Protein AF-A0A5D6Y5S7-F1 (afdb_monomer_lite)

Secondary structure (DSSP, 8-state):
------------EEEEEE-TTT--EEEEEEEEE---S---TT-TT-----EEEEEEEE---GGGGGHHHHHHHHS-S-PBPPTTT--S--TTS-S--BHHHHH---SSHHHHHHHHHHHHS----HHHHHHHHHHHHHHHH-HHHHHIIIIIIGGG---HHHHHHHHHTTSS--HHHHHHHHHIIIIIHHHHHHHHHT--STTHHHHIIIIIHHHHHHHHHHHHHHHHHHHHHHHHHHHHHHHHHHHHHHHHHHH-SSEEEE--TTTS-EEEES-HHHHHHHTTSTT-----

Foldseek 3Di:
DDDPDDVDPDDWDWDFDADPVPRDGFFTKTKDFDDQPDCDPPDPRHDPDGIDIDGDDGDPDPVCPPVVVVLLVPQDLFDWDDLVPPPDDPPDDDSTDGPLNVPQPALAPVSSVVVSSCSSPPDPDPVVVVLVVVVVVLCVVPVPLVCCCGVPQRNLQYNVVVLVVVVVVVPPDDPVSLVSVLCCLVPRLVVNLVSLCPDPDPCNVSSCVVPNVVSVVVSVVCVVVNVVVVVVVVVVVVVVVVVVVVVVVVLDVVLDDDWDWDQDPPPRTDIHDPDPVSVVVQVPDPPDDDDD

Radius of gyration: 34.03 Å; chains: 1; bounding box: 93×58×88 Å

Structure (mmCIF, N/CA/C/O backbone):
data_AF-A0A5D6Y5S7-F1
#
_entry.id   AF-A0A5D6Y5S7-F1
#
loop_
_atom_site.group_PDB
_atom_site.id
_atom_site.type_symbol
_atom_site.label_atom_id
_atom_site.label_alt_id
_atom_site.label_comp_id
_atom_site.label_asym_id
_atom_site.label_entity_id
_atom_site.label_seq_id
_atom_site.pdbx_PDB_ins_code
_atom_site.Cartn_x
_atom_site.Cartn_y
_atom_site.Cartn_z
_atom_site.occupancy
_atom_site.B_iso_or_equiv
_atom_site.auth_seq_id
_atom_site.auth_comp_id
_atom_site.auth_asym_id
_atom_site.auth_atom_id
_atom_site.pdbx_PDB_model_num
ATOM 1 N N . MET A 1 1 ? -43.887 39.934 45.713 1.00 34.62 1 MET A N 1
ATOM 2 C CA . MET A 1 1 ? -43.041 40.952 45.070 1.00 34.62 1 MET A CA 1
ATOM 3 C C . MET A 1 1 ? -42.541 40.339 43.790 1.00 34.62 1 MET A C 1
ATOM 5 O O . MET A 1 1 ? -41.922 39.287 43.821 1.00 34.62 1 MET A O 1
ATOM 9 N N . SER A 1 2 ? -43.033 40.919 42.708 1.00 37.03 2 SER A N 1
ATOM 10 C CA . SER A 1 2 ? -42.635 40.726 41.323 1.00 37.03 2 SER A CA 1
ATOM 11 C C . SER A 1 2 ? -41.134 40.918 41.148 1.00 37.03 2 SER A C 1
ATOM 13 O O . SER A 1 2 ? -40.640 41.933 41.618 1.00 37.03 2 SER A O 1
ATOM 15 N N . ASP A 1 3 ? -40.490 40.009 40.424 1.00 32.53 3 ASP A N 1
ATOM 16 C CA . ASP A 1 3 ? -39.315 40.309 39.601 1.00 32.53 3 ASP A CA 1
ATOM 17 C C . ASP A 1 3 ? -39.479 39.528 38.291 1.00 32.53 3 ASP A C 1
ATOM 19 O O . ASP A 1 3 ? -38.988 38.418 38.094 1.00 32.53 3 ASP A O 1
ATOM 23 N N . THR A 1 4 ? -40.325 40.085 37.429 1.00 44.00 4 THR A N 1
ATOM 24 C CA . THR A 1 4 ? -40.159 39.993 35.981 1.00 44.00 4 THR A CA 1
ATOM 25 C C . THR A 1 4 ? -39.066 40.981 35.608 1.00 44.00 4 THR A C 1
ATOM 27 O O . THR A 1 4 ? -39.318 42.173 35.707 1.00 44.00 4 THR A O 1
ATOM 30 N N . ASP A 1 5 ? -37.899 40.473 35.229 1.00 33.53 5 ASP A N 1
ATOM 31 C CA . ASP A 1 5 ? -36.833 41.121 34.452 1.00 33.53 5 ASP A CA 1
ATOM 32 C C . ASP A 1 5 ? -35.848 39.974 34.142 1.00 33.53 5 ASP A C 1
ATOM 34 O O . ASP A 1 5 ? -35.442 39.246 35.041 1.00 33.53 5 ASP A O 1
ATOM 38 N N . ASP A 1 6 ? -35.440 39.635 32.929 1.00 36.59 6 ASP A N 1
ATOM 39 C CA . ASP A 1 6 ? -35.515 40.303 31.642 1.00 36.59 6 ASP A CA 1
ATOM 40 C C . ASP A 1 6 ? -35.239 39.184 30.614 1.00 36.59 6 ASP A C 1
ATOM 42 O O . ASP A 1 6 ? -34.090 38.793 30.393 1.00 36.59 6 ASP A O 1
ATOM 46 N N . ASP A 1 7 ? -36.289 38.569 30.052 1.00 39.53 7 ASP A N 1
ATOM 47 C CA . ASP A 1 7 ? -36.165 37.642 28.913 1.00 39.53 7 ASP A CA 1
ATOM 48 C C . ASP A 1 7 ? -35.981 38.490 27.647 1.00 39.53 7 ASP A C 1
ATOM 50 O O . ASP A 1 7 ? -36.804 38.508 26.728 1.00 39.53 7 ASP A O 1
ATOM 54 N N . ALA A 1 8 ? -34.925 39.306 27.651 1.00 37.59 8 ALA A N 1
ATOM 55 C CA . ALA A 1 8 ? -34.510 40.042 26.479 1.00 37.59 8 ALA A CA 1
ATOM 56 C C . ALA A 1 8 ? -34.203 38.995 25.399 1.00 37.59 8 ALA A C 1
ATOM 58 O O . ALA A 1 8 ? -33.390 38.099 25.657 1.00 37.59 8 ALA A O 1
ATOM 59 N N . PRO A 1 9 ? -34.822 39.066 24.204 1.00 41.50 9 PRO A N 1
ATOM 60 C CA . PRO A 1 9 ? -34.568 38.103 23.144 1.00 41.50 9 PRO A CA 1
ATOM 61 C C . PRO A 1 9 ? -33.077 38.142 22.807 1.00 41.50 9 PRO A C 1
ATOM 63 O O . PRO A 1 9 ? -32.584 39.071 22.164 1.00 41.50 9 PRO A O 1
ATOM 66 N N . GLN A 1 10 ? -32.336 37.150 23.302 1.00 49.78 10 GLN A N 1
ATOM 67 C CA . GLN A 1 10 ? -30.916 37.025 23.019 1.00 49.78 10 GLN A CA 1
ATOM 68 C C . GLN A 1 10 ? -30.757 36.844 21.508 1.00 49.78 10 GLN A C 1
ATOM 70 O O . GLN A 1 10 ? -31.582 36.166 20.891 1.00 49.78 10 GLN A O 1
ATOM 75 N N . PRO A 1 11 ? -29.732 37.451 20.885 1.00 42.50 11 PRO A N 1
ATOM 76 C CA . PRO A 1 11 ? -29.622 37.492 19.435 1.00 42.50 11 PRO A CA 1
ATOM 77 C C . PRO A 1 11 ? -29.531 36.073 18.867 1.00 42.50 11 PRO A C 1
ATOM 79 O O . PRO A 1 11 ? -28.491 35.415 18.937 1.00 42.50 11 PRO A O 1
ATOM 82 N N . GLU A 1 12 ? -30.637 35.600 18.298 1.00 45.91 12 GLU A N 1
ATOM 83 C CA . GLU A 1 12 ? -30.679 34.369 17.528 1.00 45.91 12 GLU A CA 1
ATOM 84 C C . GLU A 1 12 ? -29.962 34.623 16.203 1.00 45.91 12 GLU A C 1
ATOM 86 O O . GLU A 1 12 ? -30.444 35.346 15.330 1.00 45.91 12 GLU A O 1
ATOM 91 N N . ILE A 1 13 ? -28.774 34.041 16.046 1.00 46.78 13 ILE A N 1
ATOM 92 C CA . ILE A 1 13 ? -28.051 34.120 14.779 1.00 46.78 13 ILE A CA 1
ATOM 93 C C . ILE A 1 13 ? -28.491 32.928 13.937 1.00 46.78 13 ILE A C 1
ATOM 95 O O . ILE A 1 13 ? -28.077 31.788 14.172 1.00 46.78 13 ILE A O 1
ATOM 99 N N . ALA A 1 14 ? -29.342 33.204 12.950 1.00 46.41 14 ALA A N 1
ATOM 100 C CA . ALA A 1 14 ? -29.670 32.248 11.906 1.00 46.41 14 ALA A CA 1
ATOM 101 C C . ALA A 1 14 ? -28.450 32.077 10.991 1.00 46.41 14 ALA A C 1
ATOM 103 O O . ALA A 1 14 ? -28.038 33.006 10.292 1.00 46.41 14 ALA A O 1
ATOM 104 N N . VAL A 1 15 ? -27.861 30.882 10.995 1.00 50.84 15 VAL A N 1
ATOM 105 C CA . VAL A 1 15 ? -26.757 30.541 10.096 1.00 50.84 15 VAL A CA 1
ATOM 106 C C . VAL A 1 15 ? -27.333 29.811 8.893 1.00 50.84 15 VAL A C 1
ATOM 108 O O . VAL A 1 15 ? -27.906 28.726 9.004 1.00 50.84 15 VAL A O 1
ATOM 111 N N . GLN A 1 16 ? -27.183 30.432 7.727 1.00 50.84 16 GLN A N 1
ATOM 112 C CA . GLN A 1 16 ? -27.633 29.878 6.460 1.00 50.84 16 GLN A CA 1
ATOM 113 C C . GLN A 1 16 ? -26.551 28.972 5.871 1.00 50.84 16 GLN A C 1
ATOM 115 O O . GLN A 1 16 ? -25.468 29.433 5.499 1.00 50.84 16 GLN A O 1
ATOM 120 N N . ILE A 1 17 ? -26.855 27.680 5.762 1.00 55.66 17 ILE A N 1
ATOM 121 C CA . ILE A 1 17 ? -25.905 26.686 5.262 1.00 55.66 17 ILE A CA 1
ATOM 122 C C . ILE A 1 17 ? -26.044 26.594 3.741 1.00 55.66 17 ILE A C 1
ATOM 124 O O . ILE A 1 17 ? -27.129 26.333 3.214 1.00 55.66 17 ILE A O 1
ATOM 128 N N . HIS A 1 18 ? -24.935 26.821 3.038 1.00 49.34 18 HIS A N 1
ATOM 129 C CA . HIS A 1 18 ? -24.862 26.762 1.581 1.00 49.34 18 HIS A CA 1
ATOM 130 C C . HIS A 1 18 ? -24.038 25.559 1.134 1.00 49.34 18 HIS A C 1
ATOM 132 O O . HIS A 1 18 ? -23.000 25.254 1.720 1.00 49.34 18 HIS A O 1
ATOM 138 N N . SER A 1 19 ? -24.463 24.917 0.047 1.00 52.06 19 SER A N 1
ATOM 139 C CA . SER A 1 19 ? -23.632 23.930 -0.644 1.00 52.06 19 SER A CA 1
ATOM 140 C C . SER A 1 19 ? -22.526 24.640 -1.425 1.00 52.06 19 SER A C 1
ATOM 142 O O . SER A 1 19 ? -22.808 25.491 -2.268 1.00 52.06 19 SER A O 1
ATOM 144 N N . THR A 1 20 ? -21.266 24.263 -1.203 1.00 43.66 20 THR A N 1
ATOM 145 C CA . THR A 1 20 ? -20.108 24.846 -1.907 1.00 43.66 20 THR A CA 1
ATOM 146 C C . THR A 1 20 ? -20.091 24.536 -3.404 1.00 43.66 20 THR A C 1
ATOM 148 O O . THR A 1 20 ? -19.459 25.263 -4.163 1.00 43.66 20 THR A O 1
ATOM 151 N N . LYS A 1 21 ? -20.804 23.491 -3.852 1.00 49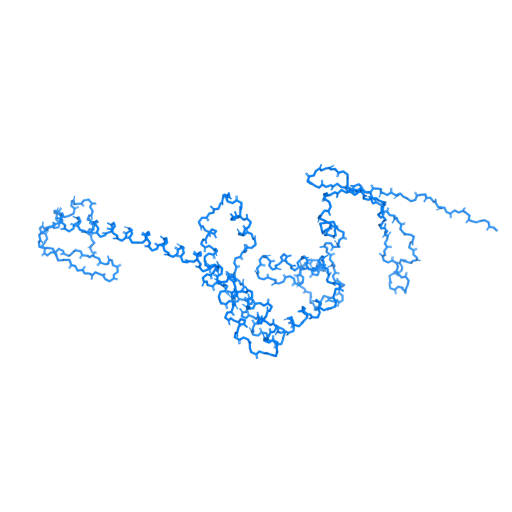.19 21 LYS A N 1
ATOM 152 C CA . LYS A 1 21 ? -20.886 23.116 -5.273 1.00 49.19 21 LYS A CA 1
ATOM 153 C C . LYS A 1 21 ? -21.973 23.860 -6.050 1.00 49.19 21 LYS A C 1
ATOM 155 O O . LYS A 1 21 ? -21.838 23.992 -7.259 1.00 49.19 21 LYS A O 1
ATOM 160 N N . GLN A 1 22 ? -23.046 24.310 -5.393 1.00 51.75 22 GLN A N 1
ATOM 161 C CA . GLN A 1 22 ? -24.201 24.902 -6.087 1.00 51.75 22 GLN A CA 1
ATOM 162 C C . GLN A 1 22 ? -24.675 26.253 -5.529 1.00 51.75 22 GLN A C 1
ATOM 164 O O . GLN A 1 22 ? -25.610 26.821 -6.082 1.00 51.75 22 GLN A O 1
ATOM 169 N N . LEU A 1 23 ? -24.090 26.770 -4.438 1.00 51.38 23 LEU A N 1
ATOM 170 C CA . LEU A 1 23 ? -24.527 27.996 -3.740 1.00 51.38 23 LEU A CA 1
ATOM 171 C C . LEU A 1 23 ? -26.020 28.010 -3.335 1.00 51.38 23 LEU A C 1
ATOM 173 O O . LEU A 1 23 ? -26.543 29.037 -2.908 1.00 51.38 23 LEU A O 1
ATOM 177 N N . LYS A 1 24 ? -26.719 26.872 -3.419 1.00 48.59 24 LYS A N 1
ATOM 178 C CA . LYS A 1 24 ? -28.114 26.726 -2.996 1.00 48.59 24 LYS A CA 1
ATOM 179 C C . LYS A 1 24 ? -28.208 26.618 -1.472 1.00 48.59 24 LYS A C 1
ATOM 181 O O . LYS A 1 24 ? -27.325 26.046 -0.827 1.00 48.59 24 LYS A O 1
ATOM 186 N N . ARG A 1 25 ? -29.290 27.172 -0.914 1.00 50.03 25 ARG A N 1
ATOM 187 C CA . ARG A 1 25 ? -29.685 27.056 0.501 1.00 50.03 25 ARG A CA 1
ATOM 188 C C . ARG A 1 25 ? -30.000 25.593 0.827 1.00 50.03 25 ARG A C 1
ATOM 190 O O . ARG A 1 25 ? -30.878 25.027 0.188 1.00 50.03 25 ARG A O 1
ATOM 197 N N . VAL A 1 26 ? -29.311 25.004 1.807 1.00 51.94 26 VAL A N 1
ATOM 198 C CA . VAL A 1 26 ? -29.471 23.578 2.177 1.00 51.94 26 VAL A CA 1
ATOM 199 C C . VAL A 1 26 ? -30.190 23.398 3.521 1.00 51.94 26 VAL A C 1
ATOM 201 O O . VAL A 1 26 ? -30.843 22.383 3.739 1.00 51.94 26 VAL A O 1
ATOM 204 N N . GLY A 1 27 ? -30.142 24.394 4.407 1.00 57.62 27 GLY A N 1
ATOM 205 C CA . GLY A 1 27 ? -30.877 24.366 5.671 1.00 57.62 27 GLY A CA 1
ATOM 206 C C . GLY A 1 27 ? -30.643 25.606 6.529 1.00 57.62 27 GLY A C 1
ATOM 207 O O . GLY A 1 27 ? -29.809 26.460 6.198 1.00 57.62 27 GLY A O 1
ATOM 208 N N . VAL A 1 28 ? -31.389 25.695 7.631 1.00 52.16 28 VAL A N 1
ATOM 209 C CA . VAL A 1 28 ? -31.288 26.776 8.625 1.00 52.16 28 VAL A CA 1
ATOM 210 C C . VAL A 1 28 ? -30.986 26.172 9.995 1.00 52.16 28 VAL A C 1
ATOM 212 O O . VAL A 1 28 ? -31.732 25.324 10.489 1.00 52.16 28 VAL A O 1
ATOM 215 N N . ALA A 1 29 ? -29.890 26.624 10.604 1.00 57.59 29 ALA A N 1
ATOM 216 C CA . ALA A 1 29 ? -29.541 26.315 11.985 1.00 57.59 29 ALA A CA 1
ATOM 217 C C . ALA A 1 29 ? -29.587 27.598 12.816 1.00 57.59 29 ALA A C 1
ATOM 219 O O . ALA A 1 29 ? -29.143 28.655 12.357 1.00 57.59 29 ALA A O 1
ATOM 220 N N . VAL A 1 30 ? -30.102 27.502 14.038 1.00 54.84 30 VAL A N 1
ATOM 221 C CA . VAL A 1 30 ? -30.113 28.621 14.982 1.00 54.84 30 VAL A CA 1
ATOM 222 C C . VAL A 1 30 ? -29.118 28.311 16.085 1.00 54.84 30 VAL A C 1
ATOM 224 O O . VAL A 1 30 ? -29.203 27.275 16.750 1.00 54.84 30 VAL A O 1
ATOM 227 N N . ARG A 1 31 ? -28.150 29.209 16.266 1.00 60.00 31 ARG A N 1
ATOM 228 C CA . ARG A 1 31 ? -27.261 29.180 17.425 1.00 60.00 31 ARG A CA 1
ATOM 229 C C . ARG A 1 31 ? -27.926 29.973 18.541 1.00 60.00 31 ARG A C 1
ATOM 231 O O . ARG A 1 31 ? -28.088 31.185 18.412 1.00 60.00 31 ARG A O 1
ATOM 238 N N . ARG A 1 32 ? -28.290 29.289 19.622 1.00 61.88 32 ARG A N 1
ATOM 239 C CA . ARG A 1 32 ? -28.908 29.898 20.803 1.00 61.88 32 ARG A CA 1
ATOM 240 C C . ARG A 1 32 ? -27.884 30.001 21.922 1.00 61.88 32 ARG A C 1
ATOM 242 O O . ARG A 1 32 ? -27.140 29.051 22.188 1.00 61.88 32 ARG A O 1
ATOM 249 N N . ALA A 1 33 ? -27.803 31.174 22.542 1.00 55.97 33 ALA A N 1
ATOM 250 C CA . ALA A 1 33 ? -27.071 31.324 23.790 1.00 55.97 33 ALA A CA 1
ATOM 251 C C . ALA A 1 33 ? -27.814 30.530 24.866 1.00 55.97 33 ALA A C 1
ATOM 253 O O . ALA A 1 33 ? -29.033 30.612 24.993 1.00 55.97 33 ALA A O 1
ATOM 254 N N . ARG A 1 34 ? -27.073 29.698 25.597 1.00 65.56 34 ARG A N 1
ATOM 255 C CA . ARG A 1 34 ? -27.631 28.908 26.693 1.00 65.56 34 ARG A CA 1
ATOM 256 C C . ARG A 1 34 ? -27.351 29.640 27.996 1.00 65.56 34 ARG A C 1
ATOM 258 O O . ARG A 1 34 ? -26.216 30.059 28.232 1.00 65.56 34 ARG A O 1
ATOM 265 N N . LEU A 1 35 ? -28.363 29.770 28.851 1.00 57.69 35 LEU A N 1
ATOM 266 C CA . LEU A 1 35 ? -28.175 30.308 30.196 1.00 57.69 35 LEU A CA 1
ATOM 267 C C . LEU A 1 35 ? -27.259 29.362 30.983 1.00 57.69 35 LEU A C 1
ATOM 269 O O . LEU A 1 35 ? -27.608 28.206 31.234 1.00 57.69 35 LEU A O 1
ATOM 273 N N . ARG A 1 36 ? -26.060 29.844 31.327 1.00 63.34 36 ARG A N 1
ATOM 274 C CA . ARG A 1 36 ? -25.101 29.079 32.130 1.00 63.34 36 ARG A CA 1
ATOM 275 C C . ARG A 1 36 ? -25.634 28.928 33.547 1.00 63.34 36 ARG A C 1
ATOM 277 O O . ARG A 1 36 ? -26.048 29.914 34.149 1.00 63.34 36 ARG A O 1
ATOM 284 N N . ARG A 1 37 ? -25.555 27.714 34.094 1.00 61.56 37 ARG A N 1
ATOM 285 C CA . ARG A 1 37 ? -25.867 27.468 35.511 1.00 61.56 37 ARG A CA 1
ATOM 286 C C . ARG A 1 37 ? -24.740 27.922 36.442 1.00 61.56 37 ARG A C 1
ATOM 288 O O . ARG A 1 37 ? -25.023 28.538 37.459 1.00 61.56 37 ARG A O 1
ATOM 295 N N . SER A 1 38 ? -23.482 27.686 36.062 1.00 60.75 38 SER A N 1
ATOM 296 C CA . SER A 1 38 ? -22.296 28.115 36.814 1.00 60.75 38 SER A CA 1
ATOM 297 C C . SER A 1 38 ? -21.096 28.268 35.877 1.00 60.75 38 SER A C 1
ATOM 299 O O . SER A 1 38 ? -20.927 27.497 34.933 1.00 60.75 38 SER A O 1
ATOM 301 N N . CYS A 1 39 ? -20.277 29.296 36.101 1.00 57.72 39 CYS A N 1
ATOM 302 C CA . CYS A 1 39 ? -19.032 29.566 35.370 1.00 57.72 39 CYS A CA 1
ATOM 303 C C . CYS A 1 39 ? -17.790 29.445 36.268 1.00 57.72 39 CYS A C 1
ATOM 305 O O . CYS A 1 39 ? -16.704 29.897 35.897 1.00 57.72 39 CYS A O 1
ATOM 307 N N . VAL A 1 40 ? -17.957 28.862 37.459 1.00 63.66 40 VAL A N 1
ATOM 308 C CA . VAL A 1 40 ? -16.876 28.683 38.423 1.00 63.66 40 VAL A CA 1
ATOM 309 C C . VAL A 1 40 ? -16.048 27.474 38.012 1.00 63.66 40 VAL A C 1
ATOM 311 O O . VAL A 1 40 ? -16.510 26.336 38.061 1.00 63.66 40 VAL A O 1
ATOM 314 N N . ARG A 1 41 ? -14.808 27.743 37.609 1.00 50.91 41 ARG A N 1
ATOM 315 C CA . ARG A 1 41 ? -13.859 26.726 37.160 1.00 50.91 41 ARG A CA 1
ATOM 316 C C . ARG A 1 41 ? -13.573 25.720 38.281 1.00 50.91 41 ARG A C 1
ATOM 318 O O . ARG A 1 41 ? -13.064 26.113 39.328 1.00 50.91 41 ARG A O 1
ATOM 325 N N . GLY A 1 42 ? -13.884 24.444 38.059 1.00 60.78 42 GLY A N 1
ATOM 326 C CA . GLY A 1 42 ? -13.701 23.346 39.014 1.00 60.78 42 GLY A CA 1
ATOM 327 C C . GLY A 1 42 ? -14.890 23.061 39.942 1.00 60.78 42 GLY A C 1
ATOM 328 O O . GLY A 1 42 ? -14.768 22.203 40.815 1.00 60.78 42 GLY A O 1
ATOM 329 N N . ALA A 1 43 ? -16.028 23.747 39.787 1.00 73.38 43 ALA A N 1
ATOM 330 C CA . ALA A 1 43 ? -17.247 23.441 40.538 1.00 73.38 43 ALA A CA 1
ATOM 331 C C . ALA A 1 43 ? -17.992 22.225 39.951 1.00 73.38 43 ALA A C 1
ATOM 333 O O . ALA A 1 43 ? -17.915 21.949 38.755 1.00 73.38 43 ALA A O 1
ATOM 334 N N . ALA A 1 44 ? -18.755 21.508 40.785 1.00 65.38 44 ALA A N 1
ATOM 335 C CA . ALA A 1 44 ? -19.505 20.315 40.368 1.00 65.38 44 ALA A CA 1
ATOM 336 C C . ALA A 1 44 ? -20.584 20.600 39.300 1.00 65.38 44 ALA A C 1
ATOM 338 O O . ALA A 1 44 ? -21.051 19.680 38.631 1.00 65.38 44 ALA A O 1
ATOM 339 N N . ASP A 1 45 ? -20.975 21.863 39.138 1.00 64.50 45 ASP A N 1
ATOM 340 C CA . ASP A 1 45 ? -21.981 22.348 38.197 1.00 64.50 45 ASP A CA 1
ATOM 341 C C . ASP A 1 45 ? -21.401 23.255 37.093 1.00 64.50 45 ASP A C 1
ATOM 343 O O . ASP A 1 45 ? -22.163 23.958 36.424 1.00 64.50 45 ASP A O 1
ATOM 347 N N . GLU A 1 46 ? -20.076 23.239 36.881 1.00 66.25 46 GLU A N 1
ATOM 348 C CA . GLU A 1 46 ? -19.409 24.060 35.865 1.00 66.25 46 GLU A CA 1
ATOM 349 C C . GLU A 1 46 ? -19.982 23.794 34.462 1.00 66.25 46 GLU A C 1
ATOM 351 O O . GLU A 1 46 ? -19.768 22.744 33.846 1.00 66.25 46 GLU A O 1
ATOM 356 N N . ASP A 1 47 ? -20.694 24.786 33.920 1.00 64.88 47 ASP A N 1
ATOM 357 C CA . ASP A 1 47 ? -21.273 24.714 32.586 1.00 64.88 47 ASP A CA 1
ATOM 358 C C . ASP A 1 47 ? -20.302 25.292 31.553 1.00 64.88 47 ASP A C 1
ATOM 360 O O . ASP A 1 47 ? -20.307 26.480 31.200 1.00 64.88 47 ASP A O 1
ATOM 364 N N . THR A 1 48 ? -19.449 24.409 31.041 1.00 63.53 48 THR A N 1
ATOM 365 C CA . THR A 1 48 ? -18.467 24.734 29.999 1.00 63.53 48 THR A CA 1
ATOM 366 C C . THR A 1 48 ? -19.113 25.004 28.634 1.00 63.53 48 THR A C 1
ATOM 368 O O . THR A 1 48 ? -18.469 25.569 27.743 1.00 63.53 48 THR A O 1
ATOM 371 N N . LYS A 1 49 ? -20.398 24.665 28.447 1.00 61.41 49 LYS A N 1
ATOM 372 C CA . LYS A 1 49 ? -21.102 24.793 27.166 1.00 61.41 49 LYS A CA 1
ATOM 373 C C . LYS A 1 49 ? -21.857 26.113 27.102 1.00 61.41 49 LYS A C 1
ATOM 375 O O . LYS A 1 49 ? -22.856 26.330 27.774 1.00 61.41 49 LYS A O 1
ATOM 380 N N . HIS A 1 50 ? -21.376 27.010 26.248 1.00 55.81 50 HIS A N 1
ATOM 381 C CA . HIS A 1 50 ? -21.903 28.373 26.160 1.00 55.81 50 HIS A CA 1
ATOM 382 C C . HIS A 1 50 ? -23.028 28.543 25.124 1.00 55.81 50 HIS A C 1
ATOM 384 O O . HIS A 1 50 ? -23.744 29.541 25.138 1.00 55.81 50 HIS A O 1
ATOM 390 N N . TRP A 1 51 ? -23.176 27.573 24.220 1.00 59.97 51 TRP A N 1
ATOM 391 C CA . TRP A 1 51 ? -24.063 27.660 23.063 1.00 59.97 51 TRP A CA 1
ATOM 392 C C . TRP A 1 51 ? -24.718 26.313 22.787 1.00 59.97 51 TRP A C 1
ATOM 394 O O . TRP A 1 51 ? -24.087 25.268 22.954 1.00 59.97 51 TRP A O 1
ATOM 404 N N . GLU A 1 52 ? -25.955 26.360 22.311 1.00 61.41 52 GLU A N 1
ATOM 405 C CA . GLU A 1 52 ? -26.698 25.213 21.801 1.00 61.41 52 GLU A CA 1
ATOM 406 C C . GLU A 1 52 ? -27.019 25.443 20.319 1.00 61.41 52 GLU A C 1
ATOM 408 O O . GLU A 1 52 ? -27.325 26.564 19.901 1.00 61.41 52 GLU A O 1
ATOM 413 N N . LEU A 1 53 ? -26.891 24.392 19.506 1.00 58.12 53 LEU A N 1
ATOM 414 C CA . LEU A 1 53 ? -27.219 24.434 18.084 1.00 58.12 53 LEU A CA 1
ATOM 415 C C . LEU A 1 53 ? -28.519 23.664 17.859 1.00 58.12 53 LEU A C 1
ATOM 417 O O . LEU A 1 53 ? -28.555 22.449 18.042 1.00 58.12 53 LEU A O 1
ATOM 421 N N . SER A 1 54 ? -29.567 24.365 17.434 1.00 57.75 54 SER A N 1
ATOM 422 C CA . SER A 1 54 ? -30.856 23.761 17.094 1.00 57.75 54 SER A CA 1
ATOM 423 C C . SER A 1 54 ? -31.034 23.745 15.573 1.00 57.75 54 SER A C 1
ATOM 425 O O . SER A 1 54 ? -30.926 24.779 14.908 1.00 57.75 54 SER A O 1
ATOM 427 N N . LEU A 1 55 ? -31.281 22.560 15.012 1.00 57.09 55 LEU A N 1
ATOM 428 C CA . LEU A 1 55 ? -31.509 22.347 13.579 1.00 57.09 55 LEU A CA 1
ATOM 429 C C . LEU A 1 55 ? -33.016 22.405 13.299 1.00 57.09 55 LEU A C 1
ATOM 431 O O . LEU A 1 55 ? -33.764 21.633 13.892 1.00 57.09 55 LEU A O 1
ATOM 435 N N . PHE A 1 56 ? -33.462 23.317 12.427 1.00 50.25 56 PHE A N 1
ATOM 436 C CA . PHE A 1 56 ? -34.897 23.583 12.232 1.00 50.25 56 PHE A CA 1
ATOM 437 C C . PHE A 1 56 ? -35.486 22.988 10.952 1.00 50.25 56 PHE A C 1
ATOM 439 O O . PHE A 1 56 ? -36.627 22.538 10.974 1.00 50.25 56 PHE A O 1
ATOM 446 N N . ALA A 1 57 ? -34.750 22.980 9.839 1.00 50.88 57 ALA A N 1
ATOM 447 C CA . ALA A 1 57 ? -35.248 22.397 8.595 1.00 50.88 57 ALA A CA 1
ATOM 448 C C . ALA A 1 57 ? -34.115 22.070 7.617 1.00 50.88 57 ALA A C 1
ATOM 450 O O . ALA A 1 57 ? -33.263 22.919 7.334 1.00 50.88 57 ALA A O 1
ATOM 451 N N . PHE A 1 58 ? -34.172 20.864 7.055 1.00 53.59 58 PHE A N 1
ATOM 452 C CA . PHE A 1 58 ? -33.521 20.501 5.801 1.00 53.59 58 PHE A CA 1
ATOM 453 C C . PHE A 1 58 ? -34.625 20.324 4.761 1.00 53.59 58 PHE A C 1
ATOM 455 O O . PHE A 1 58 ? -35.646 19.703 5.050 1.00 53.59 58 PHE A O 1
ATOM 462 N N . ALA A 1 59 ? -34.458 20.893 3.570 1.00 51.34 59 ALA A N 1
ATOM 463 C CA . ALA A 1 59 ? -35.313 20.506 2.457 1.00 51.34 59 ALA A CA 1
ATOM 464 C C . ALA A 1 59 ? -34.850 19.120 1.993 1.00 51.34 59 ALA A C 1
ATOM 466 O O . ALA A 1 59 ? -33.664 18.962 1.693 1.00 51.34 59 ALA A O 1
ATOM 467 N N . ASP A 1 60 ? -35.756 18.140 1.949 1.00 44.91 60 ASP A N 1
ATOM 468 C CA . ASP A 1 60 ? -35.479 16.814 1.392 1.00 44.91 60 ASP A CA 1
ATOM 469 C C . ASP A 1 60 ? -35.055 16.969 -0.071 1.00 44.91 60 ASP A C 1
ATOM 471 O O . ASP A 1 60 ? -35.863 17.127 -0.986 1.00 44.91 60 ASP A O 1
ATOM 475 N N . SER A 1 61 ? -33.744 16.989 -0.281 1.00 49.19 61 SER A N 1
ATOM 476 C CA . SER A 1 61 ? -33.121 17.080 -1.588 1.00 49.19 61 SER A CA 1
ATOM 477 C C . SER A 1 61 ? -32.296 15.825 -1.800 1.00 49.19 61 SER A C 1
ATOM 479 O O . SER A 1 61 ? -31.438 15.482 -0.987 1.00 49.19 61 SER A O 1
ATOM 481 N N . SER A 1 62 ? -32.515 15.172 -2.939 1.00 51.97 62 SER A N 1
ATOM 482 C CA . SER A 1 62 ? -31.708 14.046 -3.436 1.00 51.97 62 SER A CA 1
ATOM 483 C C . SER A 1 62 ? -30.199 14.350 -3.543 1.00 51.97 62 SER A C 1
ATOM 485 O O . SER A 1 62 ? -29.391 13.437 -3.687 1.00 51.97 62 SER A O 1
ATOM 487 N N . GLU A 1 63 ? -29.788 15.616 -3.396 1.00 48.16 63 GLU A N 1
ATOM 488 C CA . GLU A 1 63 ? -28.387 16.045 -3.294 1.00 48.16 63 GLU A CA 1
ATOM 489 C C . GLU A 1 63 ? -27.720 15.676 -1.944 1.00 48.16 63 GLU A C 1
ATOM 491 O O . GLU A 1 63 ? -26.495 15.759 -1.821 1.00 48.16 63 GLU A O 1
ATOM 496 N N . LEU A 1 64 ? -28.491 15.236 -0.937 1.00 47.25 64 LEU A N 1
ATOM 497 C CA . LEU A 1 64 ? -28.018 14.848 0.404 1.00 47.25 64 LEU A CA 1
ATOM 498 C C . LEU A 1 64 ? -27.602 13.371 0.537 1.00 47.25 64 LEU A C 1
ATOM 500 O O . LEU A 1 64 ? -27.377 12.899 1.651 1.00 47.25 64 LEU A O 1
ATOM 504 N N . ALA A 1 65 ? -27.368 12.661 -0.573 1.00 47.66 65 ALA A N 1
ATOM 505 C CA . ALA A 1 65 ? -26.667 11.367 -0.549 1.00 47.66 65 ALA A CA 1
ATOM 506 C C . ALA A 1 65 ? -25.274 11.449 0.131 1.00 47.66 65 ALA A C 1
ATOM 508 O O . ALA A 1 65 ? -24.715 10.437 0.535 1.00 47.66 65 ALA A O 1
ATOM 509 N N . ASN A 1 66 ? -24.747 12.667 0.321 1.00 48.31 66 ASN A N 1
ATOM 510 C CA . ASN A 1 66 ? -23.499 12.974 1.021 1.00 48.31 66 ASN A CA 1
ATOM 511 C C . ASN A 1 66 ? -23.709 13.538 2.442 1.00 48.31 66 ASN A C 1
ATOM 513 O O . ASN A 1 66 ? -22.984 14.445 2.862 1.00 48.31 66 ASN A O 1
ATOM 517 N N . LEU A 1 67 ? -24.673 13.015 3.203 1.00 43.19 67 LEU A N 1
ATOM 518 C CA . LEU A 1 67 ? -24.861 13.320 4.634 1.00 43.19 67 LEU A CA 1
ATOM 519 C C . LEU A 1 67 ? -23.558 13.162 5.458 1.00 43.19 67 LEU A C 1
ATOM 521 O O . LEU A 1 67 ? -23.334 13.898 6.421 1.00 43.19 67 LEU A O 1
ATOM 525 N N . GLU A 1 68 ? -22.635 12.300 5.011 1.00 44.97 68 GLU A N 1
ATOM 526 C CA . GLU A 1 68 ? -21.266 12.169 5.537 1.00 44.97 68 GLU A CA 1
ATOM 527 C C . GLU A 1 68 ? -20.461 13.478 5.511 1.00 44.97 68 GLU A C 1
ATOM 529 O O . GLU A 1 68 ? -19.682 13.744 6.425 1.00 44.97 68 GLU A O 1
ATOM 534 N N . THR A 1 69 ? -20.653 14.329 4.498 1.00 42.00 69 THR A N 1
ATOM 535 C CA . THR A 1 69 ? -19.903 15.593 4.365 1.00 42.00 69 THR A CA 1
ATOM 536 C C . THR A 1 69 ? -20.377 16.633 5.383 1.00 42.00 69 THR A C 1
ATOM 538 O O . THR A 1 69 ? -19.593 17.462 5.840 1.00 42.00 69 THR A O 1
ATOM 541 N N . LEU A 1 70 ? -21.651 16.568 5.778 1.00 39.75 70 LEU A N 1
ATOM 542 C CA . LEU A 1 70 ? -22.256 17.490 6.740 1.00 39.75 70 LEU A CA 1
ATOM 543 C C . LEU A 1 70 ? -21.864 17.120 8.183 1.00 39.75 70 LEU A C 1
ATOM 545 O O . LEU A 1 70 ? -21.520 17.999 8.972 1.00 39.75 70 LEU A O 1
ATOM 549 N N . LEU A 1 71 ? -21.777 15.819 8.495 1.00 41.56 71 LEU A N 1
ATOM 550 C CA . LEU A 1 71 ? -21.178 15.318 9.743 1.00 41.56 71 LEU A CA 1
ATOM 551 C C . LEU A 1 71 ? -19.696 15.719 9.882 1.00 41.56 71 LEU A C 1
ATOM 553 O O . LEU A 1 71 ? -19.266 16.119 10.962 1.00 41.56 71 LEU A O 1
ATOM 557 N N . VAL A 1 72 ? -18.929 15.707 8.783 1.00 40.38 72 VAL A N 1
ATOM 558 C CA . VAL A 1 72 ? -17.517 16.147 8.750 1.00 40.38 72 VAL A CA 1
ATOM 559 C C . VAL A 1 72 ? -17.341 17.636 9.087 1.00 40.38 72 VAL A C 1
ATOM 561 O O . VAL A 1 72 ? -16.290 18.012 9.613 1.00 40.38 72 VAL A O 1
ATOM 564 N N . GLN A 1 73 ? -18.345 18.478 8.816 1.00 42.34 73 GLN A N 1
ATOM 565 C CA . GLN A 1 73 ? -18.312 19.916 9.121 1.00 42.34 73 GLN A CA 1
ATOM 566 C C . GLN A 1 73 ? -18.779 20.259 10.543 1.00 42.34 73 GLN A C 1
ATOM 568 O O . GLN A 1 73 ? -18.404 21.309 11.061 1.00 42.34 73 GLN A O 1
ATOM 573 N N . LEU A 1 74 ? -19.572 19.387 11.176 1.00 38.28 74 LEU A N 1
ATOM 574 C CA . LEU A 1 74 ? -20.086 19.580 12.537 1.00 38.28 74 LEU A CA 1
ATOM 575 C C . LEU A 1 74 ? -19.228 18.897 13.613 1.00 38.28 74 LEU A C 1
ATOM 577 O O . LEU A 1 74 ? -19.288 19.287 14.779 1.00 38.28 74 LEU A O 1
ATOM 581 N N . ALA A 1 75 ? -18.407 17.911 13.243 1.00 39.47 75 ALA A N 1
ATOM 582 C CA . ALA A 1 75 ? -17.419 17.335 14.146 1.00 39.47 75 ALA A CA 1
ATOM 583 C C . ALA A 1 75 ? -16.324 18.375 14.477 1.00 39.47 75 ALA A C 1
ATOM 585 O O . ALA A 1 75 ? -15.825 19.052 13.567 1.00 39.47 75 ALA A O 1
ATOM 586 N N . PRO A 1 76 ? -15.911 18.520 15.753 1.00 43.91 76 PRO A N 1
ATOM 587 C CA . PRO A 1 76 ? -14.833 19.429 16.118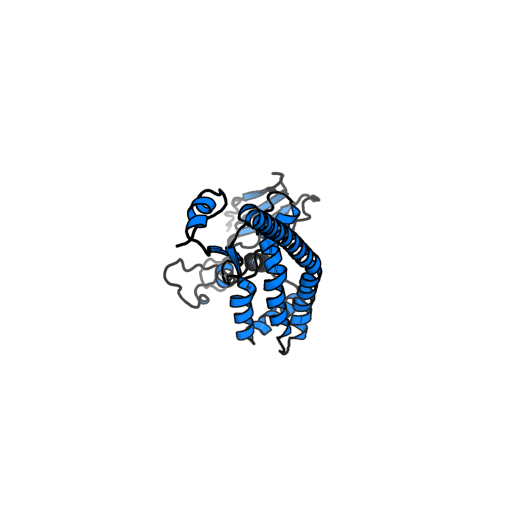 1.00 43.91 76 PRO A CA 1
ATOM 588 C C . PRO A 1 76 ? -13.578 19.072 15.317 1.00 43.91 76 PRO A C 1
ATOM 590 O O . PRO A 1 76 ? -13.007 17.995 15.455 1.00 43.91 76 PRO A O 1
ATOM 593 N N . SER A 1 77 ? -13.149 19.991 14.449 1.00 41.41 77 SER A N 1
ATOM 594 C CA . SER A 1 77 ? -12.016 19.760 13.541 1.00 41.41 77 SER A CA 1
ATOM 595 C C . SER A 1 77 ? -10.672 19.668 14.276 1.00 41.41 77 SER A C 1
ATOM 597 O O . SER A 1 77 ? -9.681 19.239 13.692 1.00 41.41 77 SER A O 1
ATOM 599 N N . ARG A 1 78 ? -10.630 20.081 15.551 1.00 44.56 78 ARG A N 1
ATOM 600 C CA . ARG A 1 78 ? -9.479 19.984 16.453 1.00 44.56 78 ARG A CA 1
ATOM 601 C C . ARG A 1 78 ? -9.975 19.713 17.872 1.00 44.56 78 ARG A C 1
ATOM 603 O O . ARG A 1 78 ? -10.640 20.560 18.460 1.00 44.56 78 ARG A O 1
ATOM 610 N N . CYS A 1 79 ? -9.633 18.548 18.415 1.00 51.34 79 CYS A N 1
ATOM 611 C CA . CYS A 1 79 ? -9.781 18.249 19.838 1.00 51.34 79 CYS A CA 1
ATOM 612 C C . CYS A 1 79 ? -8.432 18.501 20.505 1.00 51.34 79 CYS A C 1
ATOM 614 O O . CYS A 1 79 ? -7.445 17.885 20.107 1.00 51.34 79 CYS A O 1
ATOM 616 N N . PHE A 1 80 ? -8.374 19.412 21.469 1.00 53.44 80 PHE A N 1
ATOM 617 C CA . PHE A 1 80 ? -7.162 19.672 22.244 1.00 53.44 80 PHE A CA 1
ATOM 618 C C . PHE A 1 80 ? -7.132 18.763 23.468 1.00 53.44 80 PHE A C 1
ATOM 620 O O . PHE A 1 80 ? -8.175 18.527 24.081 1.00 53.44 80 PHE A O 1
ATOM 627 N N . LEU A 1 81 ? -5.951 18.249 23.812 1.00 48.47 81 LEU A N 1
ATOM 628 C CA . LEU A 1 81 ? -5.792 17.528 25.069 1.00 48.47 81 LEU A CA 1
ATOM 629 C C . LEU A 1 81 ? -5.729 18.509 26.248 1.00 48.47 81 LEU A C 1
ATOM 631 O O . LEU A 1 81 ? -5.138 19.586 26.116 1.00 48.47 81 LEU A O 1
ATOM 635 N N . PRO A 1 82 ? -6.296 18.136 27.407 1.00 49.78 82 PRO A N 1
ATOM 636 C CA . PRO A 1 82 ? -6.008 18.804 28.665 1.00 49.78 82 PRO A CA 1
ATOM 637 C C . PRO A 1 82 ? -4.494 18.805 28.935 1.00 49.78 82 PRO A C 1
ATOM 639 O O . PRO A 1 82 ? -3.829 17.798 28.662 1.00 49.78 82 PRO A O 1
ATOM 642 N N . PRO A 1 83 ? -3.938 19.898 29.483 1.00 52.06 83 PRO A N 1
ATOM 643 C CA . PRO A 1 83 ? -2.508 20.010 29.755 1.00 52.06 83 PRO A CA 1
ATOM 644 C C . PRO A 1 83 ? -1.990 18.935 30.723 1.00 52.06 83 PRO A C 1
ATOM 646 O O . PRO A 1 83 ? -0.804 18.630 30.680 1.00 52.06 83 PRO A O 1
ATOM 649 N N . GLU A 1 84 ? -2.847 18.306 31.539 1.00 53.56 84 GLU A N 1
ATOM 650 C CA . GLU A 1 84 ? -2.437 17.220 32.441 1.00 53.56 84 GLU A CA 1
ATOM 651 C C . GLU A 1 84 ? -2.117 15.893 31.721 1.00 53.56 84 GLU A C 1
ATOM 653 O O . GLU A 1 84 ? -1.407 15.054 32.270 1.00 53.56 84 GLU A O 1
ATOM 658 N N . LEU A 1 85 ? -2.624 15.687 30.497 1.00 52.28 85 LEU A N 1
ATOM 659 C CA . LEU A 1 85 ? -2.406 14.465 29.703 1.00 52.28 85 LEU A CA 1
ATOM 660 C C . LEU A 1 85 ? -1.269 14.602 28.675 1.00 52.28 85 LEU A C 1
ATOM 662 O O . LEU A 1 85 ? -0.865 13.607 28.070 1.00 52.28 85 LEU A O 1
ATOM 666 N N . ALA A 1 86 ? -0.746 15.812 28.456 1.00 54.22 86 ALA A N 1
ATOM 667 C CA . ALA A 1 86 ? 0.398 16.054 27.582 1.00 54.22 86 ALA A CA 1
ATOM 668 C C . ALA A 1 86 ? 1.691 15.646 28.310 1.00 54.22 86 ALA A C 1
ATOM 670 O O . ALA A 1 86 ? 2.328 16.458 28.972 1.00 54.22 86 ALA A O 1
ATOM 671 N N . GLN A 1 87 ? 2.050 14.363 28.235 1.00 49.41 87 GLN A N 1
ATOM 672 C CA . GLN A 1 87 ? 3.083 13.775 29.095 1.00 49.41 87 GLN A CA 1
ATOM 673 C C . GLN A 1 87 ? 4.532 14.231 28.854 1.00 49.41 87 GLN A C 1
ATOM 675 O O . GLN A 1 87 ? 5.377 13.842 29.645 1.00 49.41 87 GLN A O 1
ATOM 680 N N . GLU A 1 88 ? 4.849 15.103 27.889 1.00 48.38 88 GLU A N 1
ATOM 681 C CA . GLU A 1 88 ? 6.160 15.774 27.845 1.00 48.38 88 GLU A CA 1
ATOM 682 C C . GLU A 1 88 ? 6.072 17.178 27.218 1.00 48.38 88 GLU A C 1
ATOM 684 O O . GLU A 1 88 ? 5.402 17.356 26.193 1.00 48.38 88 GLU A O 1
ATOM 689 N N . PRO A 1 89 ? 6.764 18.192 27.776 1.00 43.44 89 PRO A N 1
ATOM 690 C CA . PRO A 1 89 ? 6.875 19.494 27.142 1.00 43.44 89 PRO A CA 1
ATOM 691 C C . PRO A 1 89 ? 7.832 19.395 25.948 1.00 43.44 89 PRO A C 1
ATOM 693 O O . PRO A 1 89 ? 9.053 19.441 26.094 1.00 43.44 89 PRO A O 1
ATOM 696 N N . LEU A 1 90 ? 7.277 19.299 24.740 1.00 47.72 90 LEU A N 1
ATOM 697 C CA . LEU A 1 90 ? 8.027 19.586 23.519 1.00 47.72 90 LEU A CA 1
ATOM 698 C C . LEU A 1 90 ? 8.415 21.071 23.544 1.00 47.72 90 LEU A C 1
ATOM 700 O O . LEU A 1 90 ? 7.565 21.961 23.516 1.00 47.72 90 LEU A O 1
ATOM 704 N N . VAL A 1 91 ? 9.716 21.327 23.662 1.00 42.12 91 VAL A N 1
ATOM 705 C CA . VAL A 1 91 ? 10.298 22.665 23.789 1.00 42.12 91 VAL A CA 1
ATOM 706 C C . VAL A 1 91 ? 9.886 23.546 22.599 1.00 42.12 91 VAL A C 1
ATOM 708 O O . VAL A 1 91 ? 10.223 23.249 21.457 1.00 42.12 91 VAL A O 1
ATOM 711 N N . GLY A 1 92 ? 9.210 24.667 22.878 1.00 41.75 92 GLY A N 1
ATOM 712 C CA . GLY A 1 92 ? 9.194 25.834 21.983 1.00 41.75 92 GLY A CA 1
ATOM 713 C C . GLY A 1 92 ? 7.965 26.077 21.097 1.00 41.75 92 GLY A C 1
ATOM 714 O O . GLY A 1 92 ? 8.047 26.935 20.223 1.00 41.75 92 GLY A O 1
ATOM 715 N N . ALA A 1 93 ? 6.824 25.417 21.306 1.00 40.19 93 ALA A N 1
ATOM 716 C CA . ALA A 1 93 ? 5.577 25.776 20.620 1.00 40.19 93 ALA A CA 1
ATOM 717 C C . ALA A 1 93 ? 4.376 25.670 21.568 1.00 40.19 93 ALA A C 1
ATOM 719 O O . ALA A 1 93 ? 4.386 24.881 22.507 1.00 40.19 93 ALA A O 1
ATOM 720 N N . SER A 1 94 ? 3.361 26.507 21.342 1.00 42.44 94 SER A N 1
ATOM 721 C CA . SER A 1 94 ? 2.108 26.582 22.106 1.00 42.44 94 SER A CA 1
ATOM 722 C C . SER A 1 94 ? 1.615 25.212 22.598 1.00 42.44 94 SER A C 1
ATOM 724 O O . SER A 1 94 ? 1.432 24.309 21.787 1.00 42.44 94 SER A O 1
ATOM 726 N N . LEU A 1 95 ? 1.333 25.099 23.903 1.00 50.38 95 LEU A N 1
ATOM 727 C CA . LEU A 1 95 ? 0.886 23.905 24.657 1.00 50.38 95 LEU A CA 1
ATOM 728 C C . LEU A 1 95 ? -0.426 23.235 24.176 1.00 50.38 95 LEU A C 1
ATOM 730 O O . LEU A 1 95 ? -0.992 22.400 24.874 1.00 50.38 95 LEU A O 1
ATOM 734 N N . GLN A 1 96 ? -0.944 23.599 23.007 1.00 52.44 96 GLN A N 1
ATOM 735 C CA . GLN A 1 96 ? -2.200 23.103 22.459 1.00 52.44 96 GLN A CA 1
ATOM 736 C C . GLN A 1 96 ? -1.924 22.217 21.244 1.00 52.44 96 GLN A C 1
ATOM 738 O O . GLN A 1 96 ? -2.128 22.629 20.104 1.00 52.44 96 GLN A O 1
ATOM 743 N N . LEU A 1 97 ? -1.465 20.990 21.494 1.00 58.12 97 LEU A N 1
ATOM 744 C CA . LEU A 1 97 ? -1.435 19.949 20.469 1.00 58.12 97 LEU A CA 1
ATOM 745 C C . LEU A 1 97 ? -2.831 19.340 20.327 1.00 58.12 97 LEU A C 1
ATOM 747 O O . LEU A 1 97 ? -3.506 19.012 21.307 1.00 58.12 97 LEU A O 1
ATOM 751 N N . SER A 1 98 ? -3.274 19.196 19.087 1.00 71.25 98 SER A N 1
ATOM 752 C CA . SER A 1 98 ? -4.496 18.474 18.765 1.00 71.25 98 SER A CA 1
ATOM 753 C C . SER A 1 98 ? -4.284 16.961 18.888 1.00 71.25 98 SER A C 1
ATOM 755 O O . SER A 1 98 ? -3.197 16.442 18.639 1.00 71.25 98 SER A O 1
ATOM 757 N N . VAL A 1 99 ? -5.351 16.221 19.201 1.00 74.56 99 VAL A N 1
ATOM 758 C CA . VAL A 1 99 ? -5.357 14.744 19.198 1.00 74.56 99 VAL A CA 1
ATOM 759 C C . VAL A 1 99 ? -4.839 14.192 17.866 1.00 74.56 99 VAL A C 1
ATOM 761 O O . VAL A 1 99 ? -4.117 13.197 17.840 1.00 74.56 99 VAL A O 1
ATOM 764 N N . LEU A 1 100 ? -5.149 14.872 16.757 1.00 79.38 100 LEU A N 1
ATOM 765 C CA . LEU A 1 100 ? -4.638 14.513 15.440 1.00 79.38 100 LEU A CA 1
ATOM 766 C C . LEU A 1 100 ? -3.111 14.643 15.366 1.00 79.38 100 LEU A C 1
ATOM 768 O O . LEU A 1 100 ? -2.462 13.717 14.901 1.00 79.38 100 LEU A O 1
ATOM 772 N N . GLU A 1 101 ? -2.520 15.742 15.836 1.00 80.38 101 GLU A N 1
ATOM 773 C CA . GLU A 1 101 ? -1.057 15.935 15.819 1.00 80.38 101 GLU A CA 1
ATOM 774 C C . GLU A 1 101 ? -0.317 14.902 16.677 1.00 80.38 101 GLU A C 1
ATOM 776 O O . GLU A 1 101 ? 0.809 14.513 16.362 1.00 80.38 101 GLU A O 1
ATOM 781 N N . ILE A 1 102 ? -0.960 14.416 17.737 1.00 82.62 102 ILE A N 1
ATOM 782 C CA . ILE A 1 102 ? -0.376 13.418 18.632 1.00 82.62 102 ILE A CA 1
ATOM 783 C C . ILE A 1 102 ? -0.422 12.029 17.992 1.00 82.62 102 ILE A C 1
ATOM 785 O O . ILE A 1 102 ? 0.615 11.367 17.887 1.00 82.62 102 ILE A O 1
ATOM 789 N N . LEU A 1 103 ? -1.605 11.609 17.531 1.00 86.12 103 LEU A N 1
ATOM 790 C CA . LEU A 1 103 ? -1.844 10.253 17.033 1.00 86.12 103 LEU A CA 1
ATOM 791 C C . LEU A 1 103 ? -1.390 10.045 15.584 1.00 86.12 103 LEU A C 1
ATOM 793 O O . LEU A 1 103 ? -1.071 8.920 15.197 1.00 86.12 103 LEU A O 1
ATOM 797 N N . ASN A 1 104 ? -1.355 11.096 14.759 1.00 87.31 104 ASN A N 1
ATOM 798 C CA . ASN A 1 104 ? -1.095 10.967 13.327 1.00 87.31 104 ASN A CA 1
ATOM 799 C C . ASN A 1 104 ? 0.389 10.804 12.999 1.00 87.31 104 ASN A C 1
ATOM 801 O O . ASN A 1 104 ? 1.052 11.696 12.472 1.00 87.31 104 ASN A O 1
ATOM 805 N N . ARG A 1 105 ? 0.900 9.606 13.284 1.00 89.25 105 ARG A N 1
ATOM 806 C CA . ARG A 1 105 ? 2.266 9.163 12.970 1.00 89.25 105 ARG A CA 1
ATOM 807 C C . ARG A 1 105 ? 2.327 8.264 11.728 1.00 89.25 105 ARG A C 1
ATOM 809 O O . ARG A 1 105 ? 3.316 7.566 11.510 1.00 89.25 105 ARG A O 1
ATOM 816 N N . GLY A 1 106 ? 1.274 8.281 10.905 1.00 88.44 106 GLY A N 1
ATOM 817 C CA . GLY A 1 106 ? 1.173 7.474 9.691 1.00 88.44 106 GLY A CA 1
ATOM 818 C C . GLY A 1 106 ? 2.268 7.805 8.671 1.00 88.44 106 GLY A C 1
ATOM 819 O O . GLY A 1 106 ? 2.554 8.974 8.392 1.00 88.44 106 GLY A O 1
ATOM 820 N N . LYS A 1 107 ? 2.874 6.766 8.088 1.00 91.88 107 LYS A N 1
ATOM 821 C CA . LYS A 1 107 ? 4.001 6.899 7.149 1.00 91.88 107 LYS A CA 1
ATOM 822 C C . LYS A 1 107 ? 3.550 7.271 5.736 1.00 91.88 107 LYS A C 1
ATOM 824 O O . LYS A 1 107 ? 4.198 8.089 5.087 1.00 91.88 107 LYS A O 1
ATOM 829 N N . THR A 1 108 ? 2.388 6.779 5.308 1.00 91.56 108 THR A N 1
ATOM 830 C CA . THR A 1 108 ? 1.791 7.087 4.001 1.00 91.56 108 THR A CA 1
ATOM 831 C C . THR A 1 108 ? 0.787 8.235 4.100 1.00 91.56 108 THR A C 1
ATOM 833 O O . THR A 1 108 ? 0.091 8.390 5.105 1.00 91.56 108 THR A O 1
ATOM 836 N N . ALA A 1 109 ? 0.673 9.045 3.044 1.00 90.38 109 ALA A N 1
ATOM 837 C CA . ALA A 1 109 ? -0.287 10.150 3.004 1.00 90.38 109 ALA A CA 1
ATOM 838 C C . ALA A 1 109 ? -1.746 9.659 3.088 1.00 90.38 109 ALA A C 1
ATOM 840 O O . ALA A 1 109 ? -2.537 10.232 3.836 1.00 90.38 109 ALA A O 1
ATOM 841 N N . MET A 1 110 ? -2.071 8.548 2.416 1.00 89.88 110 MET A N 1
ATOM 842 C CA . MET A 1 110 ? -3.379 7.891 2.520 1.00 89.88 110 MET A CA 1
ATOM 843 C C . MET A 1 110 ? -3.696 7.422 3.950 1.00 89.88 110 MET A C 1
ATOM 845 O O . MET A 1 110 ? -4.797 7.660 4.440 1.00 89.88 110 MET A O 1
ATOM 849 N N . GLY A 1 111 ? -2.723 6.859 4.678 1.00 91.06 111 GLY A N 1
ATOM 850 C CA . GLY A 1 111 ? -2.914 6.460 6.076 1.00 91.06 111 GLY A CA 1
ATOM 851 C C . GLY A 1 111 ? -3.158 7.655 7.002 1.00 91.06 111 GLY A C 1
ATOM 852 O O . GLY A 1 111 ? -4.029 7.602 7.869 1.00 91.06 111 GLY A O 1
ATOM 853 N N . ARG A 1 112 ? -2.450 8.771 6.773 1.00 90.12 112 ARG A N 1
ATOM 854 C CA . ARG A 1 112 ? -2.665 10.016 7.530 1.00 90.12 112 ARG A CA 1
ATOM 855 C C . ARG A 1 112 ? -4.065 10.592 7.316 1.00 90.12 112 ARG A C 1
ATOM 857 O O . ARG A 1 112 ? -4.687 11.026 8.285 1.00 90.12 112 ARG A O 1
ATOM 864 N N . ARG A 1 113 ? -4.567 10.568 6.074 1.00 89.19 113 ARG A N 1
ATOM 865 C CA . ARG A 1 113 ? -5.941 10.989 5.739 1.00 89.19 113 ARG A CA 1
ATOM 866 C C . ARG A 1 113 ? -6.989 10.058 6.348 1.00 89.19 113 ARG A C 1
ATOM 868 O O . ARG A 1 113 ? -8.024 10.525 6.819 1.00 89.19 113 ARG A O 1
ATOM 875 N N . LEU A 1 114 ? -6.718 8.752 6.372 1.00 89.19 114 LEU A N 1
ATOM 876 C CA . LEU A 1 114 ? -7.617 7.766 6.969 1.00 89.19 114 LEU A CA 1
ATOM 877 C C . LEU A 1 114 ? -7.793 7.994 8.476 1.00 89.19 114 LEU A C 1
ATOM 879 O O . LEU A 1 114 ? -8.923 7.988 8.958 1.00 89.19 114 LEU A O 1
ATOM 883 N N . LEU A 1 115 ? -6.705 8.247 9.210 1.00 89.44 115 LEU A N 1
ATOM 884 C CA . LEU A 1 115 ? -6.791 8.519 10.647 1.00 89.44 115 LEU A CA 1
ATOM 885 C C . LEU A 1 115 ? -7.551 9.816 10.940 1.00 89.44 115 LEU A C 1
ATOM 887 O O . LEU A 1 115 ? -8.372 9.849 11.855 1.00 89.44 115 LEU A O 1
ATOM 891 N N . GLU A 1 116 ? -7.320 10.868 10.151 1.00 84.94 116 GLU A N 1
ATOM 892 C CA . GLU A 1 116 ? -8.094 12.105 10.279 1.00 84.94 116 GLU A CA 1
ATOM 893 C C . GLU A 1 116 ? -9.597 11.836 10.114 1.00 84.94 116 GLU A C 1
ATOM 895 O O . GLU A 1 116 ? -10.406 12.321 10.908 1.00 84.94 116 GLU A O 1
ATOM 900 N N . ARG A 1 117 ? -9.973 11.002 9.135 1.00 82.62 117 ARG A N 1
ATOM 901 C CA . ARG A 1 117 ? -11.363 10.576 8.940 1.00 82.62 117 ARG A CA 1
ATOM 902 C C . ARG A 1 117 ? -11.894 9.805 10.148 1.00 82.62 117 ARG A C 1
ATOM 904 O O . ARG A 1 117 ? -12.989 10.108 10.604 1.00 82.62 117 ARG A O 1
ATOM 911 N N . TRP A 1 118 ? -11.128 8.861 10.696 1.00 83.50 118 TRP A N 1
ATOM 912 C CA . TRP A 1 118 ? -11.541 8.074 11.867 1.00 83.50 118 TRP A CA 1
ATOM 913 C C . TRP A 1 118 ? -11.754 8.922 13.121 1.00 83.50 118 TRP A C 1
ATOM 915 O O . TRP A 1 118 ? -12.676 8.646 13.880 1.00 83.50 118 TRP A O 1
ATOM 925 N N . ILE A 1 119 ? -10.947 9.965 13.331 1.00 80.12 119 ILE A N 1
ATOM 926 C CA . ILE A 1 119 ? -11.134 10.892 14.457 1.00 80.12 119 ILE A CA 1
ATOM 927 C C . ILE A 1 119 ? -12.428 11.700 14.287 1.00 80.12 119 ILE A C 1
ATOM 929 O O . ILE A 1 119 ? -13.151 11.919 15.256 1.00 80.12 119 ILE A O 1
ATOM 933 N N . ARG A 1 120 ? -12.747 12.121 13.055 1.00 76.31 120 ARG A N 1
ATOM 934 C CA . ARG A 1 120 ? -13.991 12.849 12.743 1.00 76.31 120 ARG A CA 1
ATOM 935 C C . ARG A 1 120 ? -15.231 11.951 12.734 1.00 76.31 120 ARG A C 1
ATOM 937 O O . ARG A 1 120 ? -16.337 12.458 12.891 1.00 76.31 120 ARG A O 1
ATOM 944 N N . GLN A 1 121 ? -15.053 10.647 12.531 1.00 75.50 121 GLN A N 1
ATOM 945 C CA . GLN A 1 121 ? -16.122 9.653 12.419 1.00 75.50 121 GLN A CA 1
ATOM 946 C C . GLN A 1 121 ? -15.856 8.472 13.367 1.00 75.50 121 GLN A C 1
ATOM 948 O O . GLN A 1 121 ? -15.411 7.404 12.923 1.00 75.50 121 GLN A O 1
ATOM 953 N N . PRO A 1 122 ? -16.102 8.650 14.679 1.00 81.94 122 PRO A N 1
ATOM 954 C CA . PRO A 1 122 ? -15.962 7.573 15.647 1.00 81.94 122 PRO A CA 1
ATOM 955 C C . PRO A 1 122 ? -16.880 6.398 15.309 1.00 81.94 122 PRO A C 1
ATOM 957 O O . PRO A 1 122 ? -18.013 6.577 14.860 1.00 81.94 122 PRO A O 1
ATOM 960 N N . LEU A 1 123 ? -16.391 5.185 15.559 1.00 80.25 123 LEU A N 1
ATOM 961 C CA . LEU A 1 123 ? -17.231 3.997 15.485 1.00 80.25 123 LEU A CA 1
ATOM 962 C C . LEU A 1 123 ? -18.223 3.981 16.648 1.00 80.25 123 LEU A C 1
ATOM 964 O O . LEU A 1 123 ? -17.877 4.346 17.769 1.00 80.25 123 LEU A O 1
ATOM 968 N N . VAL A 1 124 ? -19.432 3.503 16.368 1.00 87.94 124 VAL A N 1
ATOM 969 C CA . VAL A 1 124 ? -20.491 3.286 17.368 1.00 87.94 124 VAL A CA 1
ATOM 970 C C . VAL A 1 124 ? -20.810 1.805 17.575 1.00 87.94 124 VAL A C 1
ATOM 972 O O . VAL A 1 124 ? -21.420 1.439 18.573 1.00 87.94 124 VAL A O 1
ATOM 975 N N . ASP A 1 125 ? -20.391 0.951 16.640 1.00 86.12 125 ASP A N 1
ATOM 976 C CA . ASP A 1 125 ? -20.573 -0.494 16.721 1.00 86.12 125 ASP A CA 1
ATOM 977 C C . ASP A 1 125 ? -19.468 -1.136 17.566 1.00 86.12 125 ASP A C 1
ATOM 979 O O . ASP A 1 125 ? -18.281 -0.999 17.259 1.00 86.12 125 ASP A O 1
ATOM 983 N N . LEU A 1 126 ? -19.872 -1.868 18.606 1.00 92.31 126 LEU A N 1
ATOM 984 C CA . LEU A 1 126 ? -18.962 -2.501 19.559 1.00 92.31 126 LEU A CA 1
ATOM 985 C C . LEU A 1 126 ? -18.019 -3.496 18.872 1.00 92.31 126 LEU A C 1
ATOM 987 O O . LEU A 1 126 ? -16.810 -3.426 19.074 1.00 92.31 126 LEU A O 1
ATOM 991 N N . LYS A 1 127 ? -18.546 -4.355 17.992 1.00 92.50 127 LYS A N 1
ATOM 992 C CA . LYS A 1 127 ? -17.743 -5.381 17.306 1.00 92.50 127 LYS A CA 1
ATOM 993 C C . LYS A 1 127 ? -16.666 -4.757 16.424 1.00 92.50 127 LYS A C 1
ATOM 995 O O . LYS A 1 127 ? -15.536 -5.233 16.370 1.00 92.50 127 LYS A O 1
ATOM 1000 N N . SER A 1 128 ? -17.001 -3.666 15.739 1.00 88.31 128 SER A N 1
ATOM 1001 C CA . SER A 1 128 ? -16.053 -2.913 14.917 1.00 88.31 128 SER A CA 1
ATOM 1002 C C . SER A 1 128 ? -14.962 -2.235 15.751 1.00 88.31 128 SER A C 1
ATOM 1004 O O . SER A 1 128 ? -13.831 -2.104 15.277 1.00 88.31 128 SER A O 1
ATOM 1006 N N . ILE A 1 129 ? -15.286 -1.792 16.972 1.00 91.62 129 ILE A N 1
ATOM 1007 C CA . ILE A 1 129 ? -14.316 -1.221 17.915 1.00 91.62 129 ILE A CA 1
ATOM 1008 C C . ILE A 1 129 ? -13.358 -2.311 18.403 1.00 91.62 129 ILE A C 1
ATOM 1010 O O . ILE A 1 129 ? -12.147 -2.140 18.259 1.00 91.62 129 ILE A O 1
ATOM 1014 N N . GLU A 1 130 ? -13.887 -3.434 18.891 1.00 94.31 130 GLU A N 1
ATOM 1015 C CA . GLU A 1 130 ? -13.104 -4.590 19.354 1.00 94.31 130 GLU A CA 1
ATOM 1016 C C . GLU A 1 130 ? -12.175 -5.092 18.241 1.00 94.31 130 GLU A C 1
ATOM 1018 O O . GLU A 1 130 ? -10.959 -5.119 18.406 1.00 94.31 130 GLU A O 1
ATOM 1023 N N . ALA A 1 131 ? -12.698 -5.292 17.027 1.00 91.75 131 ALA A N 1
ATOM 1024 C CA . ALA A 1 131 ? -11.897 -5.731 15.885 1.00 91.75 131 ALA A CA 1
ATOM 1025 C C . ALA A 1 131 ? -10.811 -4.726 15.446 1.00 91.75 131 ALA A C 1
ATOM 1027 O O . ALA A 1 131 ? -9.896 -5.091 14.698 1.00 91.75 131 ALA A O 1
ATOM 1028 N N . ARG A 1 132 ? -10.910 -3.435 15.805 1.00 94.00 132 ARG A N 1
ATOM 1029 C CA . ARG A 1 132 ? -9.806 -2.471 15.627 1.00 94.00 132 ARG A CA 1
ATOM 1030 C C . ARG A 1 132 ? -8.801 -2.573 16.770 1.00 94.00 132 ARG A C 1
ATOM 1032 O O . ARG A 1 132 ? -7.606 -2.500 16.496 1.00 94.00 132 ARG A O 1
ATOM 1039 N N . GLN A 1 133 ? -9.265 -2.739 18.004 1.00 95.25 133 GLN A N 1
ATOM 1040 C CA . GLN A 1 133 ? -8.406 -2.906 19.176 1.00 95.25 133 GLN A CA 1
ATOM 1041 C C . GLN A 1 133 ? -7.567 -4.182 19.074 1.00 95.25 133 GLN A C 1
ATOM 1043 O O . GLN A 1 133 ? -6.363 -4.102 19.282 1.00 95.25 133 GLN A O 1
ATOM 1048 N N . ASP A 1 134 ? -8.144 -5.293 18.614 1.00 94.69 134 ASP A N 1
ATOM 1049 C CA . ASP A 1 134 ? -7.425 -6.553 18.390 1.00 94.69 134 ASP A CA 1
ATOM 1050 C C . ASP A 1 134 ? -6.262 -6.384 17.403 1.00 94.69 134 ASP A C 1
ATOM 1052 O O . ASP A 1 134 ? -5.157 -6.872 17.632 1.00 94.69 134 ASP A O 1
ATOM 1056 N N . VAL A 1 135 ? -6.479 -5.636 16.312 1.00 94.94 135 VAL A N 1
ATOM 1057 C CA . VAL A 1 135 ? -5.413 -5.310 15.348 1.00 94.94 135 VAL A CA 1
ATOM 1058 C C . VAL A 1 135 ? -4.325 -4.471 16.004 1.00 94.94 135 VAL A C 1
ATOM 1060 O O . VAL A 1 135 ? -3.144 -4.716 15.781 1.00 94.94 135 VAL A O 1
ATOM 1063 N N . VAL A 1 136 ? -4.705 -3.447 16.771 1.00 95.06 136 VAL A N 1
ATOM 1064 C CA . VAL A 1 136 ? -3.733 -2.582 17.448 1.00 95.06 136 VAL A CA 1
ATOM 1065 C C . VAL A 1 136 ? -2.912 -3.395 18.442 1.00 95.06 136 VAL A C 1
ATOM 1067 O O . VAL A 1 136 ? -1.693 -3.242 18.466 1.00 95.06 136 VAL A O 1
ATOM 1070 N N . GLN A 1 137 ? -3.556 -4.290 19.192 1.00 95.06 137 GLN A N 1
ATOM 1071 C CA . GLN A 1 137 ? -2.910 -5.134 20.188 1.00 95.06 137 GLN A CA 1
ATOM 1072 C C . GLN A 1 137 ? -1.798 -5.988 19.570 1.00 95.06 137 GLN A C 1
ATOM 1074 O O . GLN A 1 137 ? -0.706 -6.029 20.124 1.00 95.06 137 GLN A O 1
ATOM 1079 N N . VAL A 1 138 ? -1.998 -6.535 18.363 1.00 94.12 138 VAL A N 1
ATOM 1080 C CA . VAL A 1 138 ? -0.944 -7.262 17.624 1.00 94.12 138 VAL A CA 1
ATOM 1081 C C . VAL A 1 138 ? 0.339 -6.442 17.480 1.00 94.12 138 VAL A C 1
ATOM 1083 O O . VAL A 1 138 ? 1.428 -6.933 17.759 1.00 94.12 138 VAL A O 1
ATOM 1086 N N . PHE A 1 139 ? 0.222 -5.179 17.067 1.00 93.69 139 PHE A N 1
ATOM 1087 C CA . PHE A 1 139 ? 1.379 -4.300 16.866 1.00 93.69 139 PHE A CA 1
ATOM 1088 C C . PHE A 1 139 ? 1.896 -3.668 18.164 1.00 93.69 139 PHE A C 1
ATOM 1090 O O . PHE A 1 139 ? 2.959 -3.042 18.162 1.00 93.69 139 PHE A O 1
ATOM 1097 N N . VAL A 1 140 ? 1.139 -3.755 19.258 1.00 94.38 140 VAL A N 1
ATOM 1098 C CA . VAL A 1 140 ? 1.604 -3.393 20.603 1.00 94.38 140 VAL A CA 1
ATOM 1099 C C . VAL A 1 140 ? 2.449 -4.525 21.178 1.00 94.38 140 VAL A C 1
ATOM 1101 O O . VAL A 1 140 ? 3.543 -4.248 21.669 1.00 94.38 140 VAL A O 1
ATOM 1104 N N . ASP A 1 141 ? 1.976 -5.763 21.045 1.00 94.06 141 ASP A N 1
ATOM 1105 C CA . ASP A 1 141 ? 2.626 -6.975 21.549 1.00 94.06 141 ASP A CA 1
ATOM 1106 C C . ASP A 1 141 ? 3.886 -7.343 20.758 1.00 94.06 141 ASP A C 1
ATOM 1108 O O . ASP A 1 141 ? 4.820 -7.910 21.323 1.00 94.06 141 ASP A O 1
ATOM 1112 N N . ASP A 1 142 ? 3.946 -6.975 19.474 1.00 93.94 142 ASP A N 1
ATOM 1113 C CA . ASP A 1 142 ? 5.121 -7.157 18.620 1.00 93.94 142 ASP A CA 1
ATOM 1114 C C . ASP A 1 142 ? 5.672 -5.809 18.098 1.00 93.94 142 ASP A C 1
ATOM 1116 O O . ASP A 1 142 ? 5.360 -5.363 16.983 1.00 93.94 142 ASP A O 1
ATOM 1120 N N . PRO A 1 143 ? 6.509 -5.116 18.899 1.00 92.56 143 PRO A N 1
ATOM 1121 C CA . PRO A 1 143 ? 7.151 -3.873 18.483 1.00 92.56 143 PRO A CA 1
ATOM 1122 C C . PRO A 1 143 ? 8.076 -4.038 17.274 1.00 92.56 143 PRO A C 1
ATOM 1124 O O . PRO A 1 143 ? 8.211 -3.092 16.497 1.00 92.56 143 PRO A O 1
ATOM 1127 N N . SER A 1 144 ? 8.700 -5.208 17.107 1.00 93.06 144 SER A N 1
ATOM 1128 C CA . SER A 1 144 ? 9.619 -5.494 16.003 1.00 93.06 144 SER A CA 1
ATOM 1129 C C . SER A 1 144 ? 8.872 -5.535 14.674 1.00 93.06 144 SER A C 1
ATOM 1131 O O . SER A 1 144 ? 9.247 -4.809 13.751 1.00 93.06 144 SER A O 1
ATOM 1133 N N . LEU A 1 145 ? 7.755 -6.269 14.611 1.00 93.56 145 LEU A N 1
ATOM 1134 C CA . LEU A 1 145 ? 6.856 -6.275 13.455 1.00 93.56 145 LEU A CA 1
ATOM 1135 C C . LEU A 1 145 ? 6.371 -4.861 13.120 1.00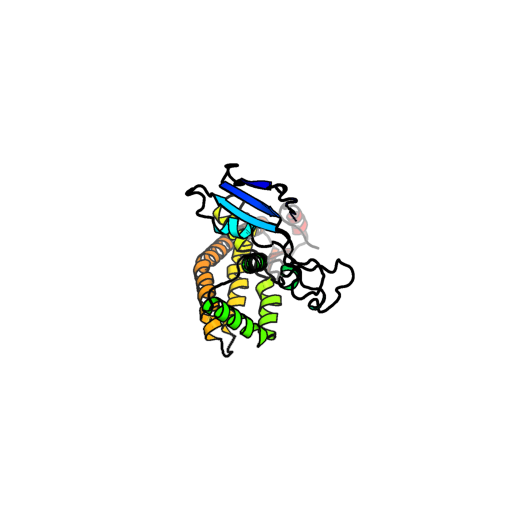 93.56 145 LEU A C 1
ATOM 1137 O O . LEU A 1 145 ? 6.379 -4.448 11.959 1.00 93.56 145 LEU A O 1
ATOM 1141 N N . ARG A 1 146 ? 5.960 -4.095 14.140 1.00 93.62 146 ARG A N 1
ATOM 1142 C CA . ARG A 1 146 ? 5.494 -2.714 13.961 1.00 93.62 146 ARG A CA 1
ATOM 1143 C C . ARG A 1 146 ? 6.579 -1.818 13.363 1.00 93.62 146 ARG A C 1
ATOM 1145 O O . ARG A 1 146 ? 6.278 -1.037 12.459 1.00 93.62 146 ARG A O 1
ATOM 1152 N N . MET A 1 147 ? 7.807 -1.893 13.874 1.00 92.25 147 MET A N 1
ATOM 1153 C CA . MET A 1 147 ? 8.926 -1.085 13.384 1.00 92.25 147 MET A CA 1
ATOM 1154 C C . MET A 1 147 ? 9.301 -1.460 11.953 1.00 92.25 147 MET A C 1
ATOM 1156 O O . MET A 1 147 ? 9.382 -0.572 11.108 1.00 92.25 147 MET A O 1
ATOM 1160 N N . GLU A 1 148 ? 9.444 -2.752 11.651 1.00 93.81 148 GLU A N 1
ATOM 1161 C CA . GLU A 1 148 ? 9.759 -3.203 10.294 1.00 93.81 148 GLU A CA 1
ATOM 1162 C C . GLU A 1 148 ? 8.672 -2.764 9.301 1.00 93.81 148 GLU A C 1
ATOM 1164 O O . GLU A 1 148 ? 8.963 -2.196 8.242 1.00 93.81 148 GLU A O 1
ATOM 1169 N N . LEU A 1 149 ? 7.399 -2.936 9.671 1.00 93.75 149 LEU A N 1
ATOM 1170 C CA . LEU A 1 149 ? 6.278 -2.522 8.838 1.00 93.75 149 LEU A CA 1
ATOM 1171 C C . LEU A 1 149 ? 6.302 -1.011 8.582 1.00 93.75 149 LEU A C 1
ATOM 1173 O O . LEU A 1 149 ? 6.211 -0.586 7.431 1.00 93.75 149 LEU A O 1
ATOM 1177 N N . LEU A 1 150 ? 6.416 -0.187 9.625 1.00 89.88 150 LEU A N 1
ATOM 1178 C CA . LEU A 1 150 ? 6.317 1.267 9.494 1.00 89.88 150 LEU A CA 1
ATOM 1179 C C . LEU A 1 150 ? 7.564 1.897 8.865 1.00 89.88 150 LEU A C 1
ATOM 1181 O O . LEU A 1 150 ? 7.440 2.711 7.946 1.00 89.88 150 LEU A O 1
ATOM 1185 N N . ASP A 1 151 ? 8.750 1.567 9.363 1.00 85.38 151 ASP A N 1
ATOM 1186 C CA . ASP A 1 151 ? 9.973 2.285 9.007 1.00 85.38 151 ASP A CA 1
ATOM 1187 C C . ASP A 1 151 ? 10.617 1.753 7.725 1.00 85.38 151 ASP A C 1
ATOM 1189 O O . ASP A 1 151 ? 11.188 2.547 6.970 1.00 85.38 151 ASP A O 1
ATOM 1193 N N . GLU A 1 152 ? 10.451 0.463 7.414 1.00 86.31 152 GLU A N 1
ATOM 1194 C CA . GLU A 1 152 ? 11.034 -0.134 6.210 1.00 86.31 152 GLU A CA 1
ATOM 1195 C C . GLU A 1 152 ? 10.031 -0.316 5.072 1.00 86.31 152 GLU A C 1
ATOM 1197 O O . GLU A 1 152 ? 10.336 0.018 3.925 1.00 86.31 152 GLU A O 1
ATOM 1202 N N . ARG A 1 153 ? 8.845 -0.878 5.347 1.00 90.31 153 ARG A N 1
ATOM 1203 C CA . ARG A 1 153 ? 7.932 -1.318 4.273 1.00 90.31 153 ARG A CA 1
ATOM 1204 C C . ARG A 1 153 ? 6.958 -0.226 3.841 1.00 90.31 153 ARG A C 1
ATOM 1206 O O . ARG A 1 153 ? 6.890 0.115 2.663 1.00 90.31 153 ARG A O 1
ATOM 1213 N N . MET A 1 154 ? 6.258 0.391 4.789 1.00 89.62 154 MET A N 1
ATOM 1214 C CA . MET A 1 154 ? 5.228 1.399 4.508 1.00 89.62 154 MET A CA 1
ATOM 1215 C C . MET A 1 154 ? 5.799 2.712 3.965 1.00 89.62 154 MET A C 1
ATOM 1217 O O . MET A 1 154 ? 5.095 3.437 3.268 1.00 89.62 154 MET A O 1
ATOM 1221 N N . LYS A 1 155 ? 7.065 3.034 4.254 1.00 86.81 155 LYS A N 1
ATOM 1222 C CA . LYS A 1 155 ? 7.730 4.238 3.728 1.00 86.81 155 LYS A CA 1
ATOM 1223 C C . LYS A 1 155 ? 7.933 4.186 2.209 1.00 86.81 155 LYS A C 1
ATOM 1225 O O . LYS A 1 155 ? 7.935 5.232 1.569 1.00 86.81 155 LYS A O 1
ATOM 1230 N N . ALA A 1 156 ? 8.094 2.987 1.651 1.00 86.75 156 ALA A N 1
ATOM 1231 C CA . ALA A 1 156 ? 8.269 2.777 0.216 1.00 86.75 156 ALA A CA 1
ATOM 1232 C C . ALA A 1 156 ? 6.943 2.810 -0.564 1.00 86.75 156 ALA A C 1
ATOM 1234 O O . ALA A 1 156 ? 6.964 2.855 -1.791 1.00 86.75 156 ALA A O 1
ATOM 1235 N N . LEU A 1 157 ? 5.792 2.783 0.121 1.00 91.94 157 LEU A N 1
ATOM 1236 C CA . LEU A 1 157 ? 4.496 2.834 -0.547 1.00 91.94 157 LEU A CA 1
ATOM 1237 C C . LEU A 1 157 ? 4.163 4.267 -0.984 1.00 91.94 157 LEU A C 1
ATOM 1239 O O . LEU A 1 157 ? 4.100 5.169 -0.139 1.00 91.94 157 LEU A O 1
ATOM 1243 N N . PRO A 1 158 ? 3.886 4.486 -2.280 1.00 92.81 158 PRO A N 1
ATOM 1244 C CA . PRO A 1 158 ? 3.450 5.782 -2.766 1.00 92.81 158 PRO A CA 1
ATOM 1245 C C . PRO A 1 158 ? 2.010 6.075 -2.330 1.00 92.81 158 PRO A C 1
ATOM 1247 O O . PRO A 1 158 ? 1.298 5.237 -1.771 1.00 92.81 158 PRO A O 1
ATOM 1250 N N . ASP A 1 159 ? 1.552 7.293 -2.608 1.00 92.38 159 ASP A N 1
ATOM 1251 C CA . ASP A 1 159 ? 0.154 7.666 -2.404 1.00 92.38 159 ASP A CA 1
ATOM 1252 C C . ASP A 1 159 ? -0.739 7.050 -3.499 1.00 92.38 159 ASP A C 1
ATOM 1254 O O . ASP A 1 159 ? -1.076 7.702 -4.490 1.00 92.38 159 ASP A O 1
ATOM 1258 N N . LEU A 1 160 ? -1.090 5.773 -3.320 1.00 90.19 160 LEU A N 1
ATOM 1259 C CA . LEU A 1 160 ? -1.895 4.993 -4.266 1.00 90.19 160 LEU A CA 1
ATOM 1260 C C . LEU A 1 160 ? -3.314 5.554 -4.441 1.00 90.19 160 LEU A C 1
ATOM 1262 O O . LEU A 1 160 ? -3.850 5.505 -5.542 1.00 90.19 160 LEU A O 1
ATOM 1266 N N . GLU A 1 161 ? -3.902 6.145 -3.395 1.00 87.69 161 GLU A N 1
ATOM 1267 C CA . GLU A 1 161 ? -5.217 6.804 -3.473 1.00 87.69 161 GLU A CA 1
ATOM 1268 C C . GLU A 1 161 ? -5.167 8.040 -4.385 1.00 87.69 161 GLU A C 1
ATOM 1270 O O . GLU A 1 161 ? -6.081 8.284 -5.168 1.00 87.69 161 GLU A O 1
ATOM 1275 N N . ARG A 1 162 ? -4.082 8.824 -4.330 1.00 89.75 162 ARG A N 1
ATOM 1276 C CA . ARG A 1 162 ? -3.890 9.940 -5.269 1.00 89.75 162 ARG A CA 1
ATOM 1277 C C . ARG A 1 162 ? -3.680 9.426 -6.692 1.00 89.75 162 ARG A C 1
ATOM 1279 O O . ARG A 1 162 ? -4.246 9.989 -7.629 1.00 89.75 162 ARG A O 1
ATOM 1286 N N . LEU A 1 163 ? -2.839 8.403 -6.852 1.00 89.81 163 LEU A N 1
ATOM 1287 C CA . LEU A 1 163 ? -2.497 7.841 -8.158 1.00 89.81 163 LEU A CA 1
ATOM 1288 C C . LEU A 1 163 ? -3.72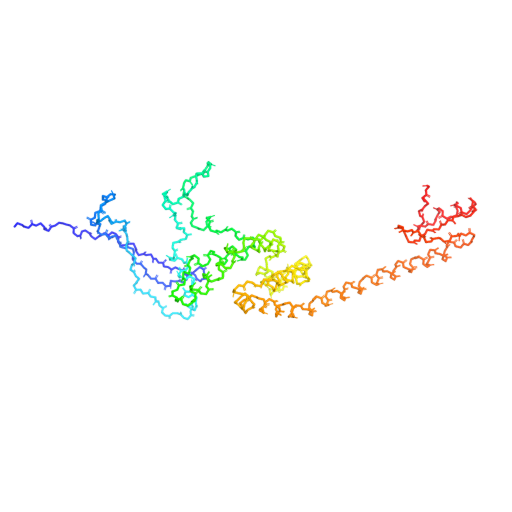3 7.241 -8.853 1.00 89.81 163 LEU A C 1
ATOM 1290 O O . LEU A 1 163 ? -3.911 7.506 -10.037 1.00 89.81 163 LEU A O 1
ATOM 1294 N N . SER A 1 164 ? -4.600 6.534 -8.135 1.00 89.50 164 SER A N 1
ATOM 1295 C CA . SER A 1 164 ? -5.819 5.963 -8.724 1.00 89.50 164 SER A CA 1
ATOM 1296 C C . SER A 1 164 ? -6.716 7.039 -9.340 1.00 89.50 164 SER A C 1
ATOM 1298 O O . SER A 1 164 ? -7.120 6.911 -10.492 1.00 89.50 164 SER A O 1
ATOM 1300 N N . VAL A 1 165 ? -6.933 8.156 -8.637 1.00 88.81 165 VAL A N 1
ATOM 1301 C CA . VAL A 1 165 ? -7.728 9.290 -9.139 1.00 88.81 165 VAL A CA 1
ATOM 1302 C C . VAL A 1 165 ? -7.073 9.955 -10.355 1.00 88.81 165 VAL A C 1
ATOM 1304 O O . VAL A 1 165 ? -7.766 10.413 -11.264 1.00 88.81 165 VAL A O 1
ATOM 1307 N N . VAL A 1 166 ? -5.740 10.046 -10.387 1.00 88.88 166 VAL A N 1
ATOM 1308 C CA . VAL A 1 166 ? -5.007 10.611 -11.535 1.00 88.88 166 VAL A CA 1
ATOM 1309 C C . VAL A 1 166 ? -5.149 9.713 -12.763 1.00 88.88 166 VAL A C 1
ATOM 1311 O O . VAL A 1 166 ? -5.483 10.208 -13.842 1.00 88.88 166 VAL A O 1
ATOM 1314 N N . LEU A 1 167 ? -4.954 8.405 -12.591 1.00 88.81 167 LEU A N 1
ATOM 1315 C CA . LEU A 1 167 ? -5.057 7.418 -13.665 1.00 88.81 167 LEU A CA 1
ATOM 1316 C C . LEU A 1 167 ? -6.488 7.300 -14.200 1.00 88.81 167 LEU A C 1
ATOM 1318 O O . LEU A 1 167 ? -6.690 7.287 -15.414 1.00 88.81 167 LEU A O 1
ATOM 1322 N N . GLU A 1 168 ? -7.488 7.308 -13.319 1.00 90.38 168 GLU A N 1
ATOM 1323 C CA . GLU A 1 168 ? -8.906 7.262 -13.691 1.00 90.38 168 GLU A CA 1
ATOM 1324 C C . GLU A 1 168 ? -9.310 8.461 -14.558 1.00 90.38 168 GLU A C 1
ATOM 1326 O O . GLU A 1 168 ? -10.041 8.320 -15.540 1.00 90.38 168 GLU A O 1
ATOM 1331 N N . ARG A 1 169 ? -8.787 9.653 -14.245 1.00 89.44 169 ARG A N 1
ATOM 1332 C CA . ARG A 1 169 ? -9.070 10.876 -15.009 1.00 89.44 169 ARG A CA 1
ATOM 1333 C C . ARG A 1 169 ? -8.443 10.883 -16.401 1.00 89.44 169 ARG A C 1
ATOM 1335 O O . ARG A 1 169 ? -8.831 11.732 -17.204 1.00 89.44 169 ARG A O 1
ATOM 1342 N N . LYS A 1 170 ? -7.466 10.007 -16.679 1.00 86.31 170 LYS A N 1
ATOM 1343 C CA . LYS A 1 170 ? -6.736 9.875 -17.960 1.00 86.31 170 LYS A CA 1
ATOM 1344 C C . LYS A 1 170 ? -6.145 11.181 -18.512 1.00 86.31 170 LYS A C 1
ATOM 1346 O O . LYS A 1 170 ? -5.768 11.262 -19.677 1.00 86.31 170 LYS A O 1
ATOM 1351 N N . ARG A 1 171 ? -6.055 12.224 -17.686 1.00 79.56 171 ARG A N 1
ATOM 1352 C CA . ARG A 1 171 ? -5.597 13.561 -18.063 1.00 79.56 171 ARG A CA 1
ATOM 1353 C C . ARG A 1 171 ? -4.355 13.886 -17.252 1.00 79.56 171 ARG A C 1
ATOM 1355 O O . ARG A 1 171 ? -4.399 13.819 -16.028 1.00 79.56 171 ARG A O 1
ATOM 1362 N N . ASN A 1 172 ? -3.286 14.292 -17.935 1.00 83.00 172 ASN A N 1
ATOM 1363 C CA . ASN A 1 172 ? -1.985 14.617 -17.338 1.00 83.00 172 ASN A CA 1
ATOM 1364 C C . ASN A 1 172 ? -1.311 13.440 -16.604 1.00 83.00 172 ASN A C 1
ATOM 1366 O O . ASN A 1 172 ? -0.550 13.675 -15.668 1.00 83.00 172 ASN A O 1
ATOM 1370 N N . VAL A 1 173 ? -1.584 12.196 -17.013 1.00 89.44 173 VAL A N 1
ATOM 1371 C CA . VAL A 1 173 ? -0.857 11.022 -16.507 1.00 89.44 173 VAL A CA 1
ATOM 1372 C C . VAL A 1 173 ? 0.571 11.071 -17.042 1.00 89.44 173 VAL A C 1
ATOM 1374 O O . VAL A 1 173 ? 0.765 11.198 -18.252 1.00 89.44 173 VAL A O 1
ATOM 1377 N N . ARG A 1 174 ? 1.562 10.999 -16.150 1.00 90.00 174 ARG A N 1
ATOM 1378 C CA . ARG A 1 174 ? 2.979 10.938 -16.527 1.00 90.00 174 ARG A CA 1
ATOM 1379 C C . ARG A 1 174 ? 3.479 9.500 -16.506 1.00 90.00 174 ARG A C 1
ATOM 1381 O O . ARG A 1 174 ? 2.947 8.667 -15.777 1.00 90.00 174 ARG A O 1
ATOM 1388 N N . VAL A 1 175 ? 4.550 9.239 -17.253 1.00 88.81 175 VAL A N 1
ATOM 1389 C CA . VAL A 1 175 ? 5.259 7.950 -17.201 1.00 88.81 175 VAL A CA 1
ATOM 1390 C C . VAL A 1 175 ? 5.728 7.659 -15.772 1.00 88.81 175 VAL A C 1
ATOM 1392 O O . VAL A 1 175 ? 5.523 6.555 -15.286 1.00 88.81 175 VAL A O 1
ATOM 1395 N N . ASP A 1 176 ? 6.216 8.669 -15.046 1.00 90.19 176 ASP A N 1
ATOM 1396 C CA . ASP A 1 176 ? 6.611 8.534 -13.636 1.00 90.19 176 ASP A CA 1
ATOM 1397 C C . ASP A 1 176 ? 5.483 8.011 -12.733 1.00 90.19 176 ASP A C 1
ATOM 1399 O O . ASP A 1 176 ? 5.740 7.236 -11.813 1.00 90.19 176 ASP A O 1
ATOM 1403 N N . ASP A 1 177 ? 4.226 8.408 -12.978 1.00 92.25 177 ASP A N 1
ATOM 1404 C CA . ASP A 1 177 ? 3.087 7.910 -12.199 1.00 92.25 177 ASP A CA 1
ATOM 1405 C C . ASP A 1 177 ? 2.870 6.408 -12.470 1.00 92.25 177 ASP A C 1
ATOM 1407 O O . ASP A 1 177 ? 2.609 5.648 -11.537 1.00 92.25 177 ASP A O 1
ATOM 1411 N N . LEU A 1 178 ? 3.035 5.966 -13.724 1.00 91.75 178 LEU A N 1
ATOM 1412 C CA . LEU A 1 178 ? 2.947 4.554 -14.115 1.00 91.75 178 LEU A CA 1
ATOM 1413 C C . LEU A 1 178 ? 4.088 3.732 -13.503 1.00 91.75 178 LEU A C 1
ATOM 1415 O O . LEU A 1 178 ? 3.840 2.686 -12.898 1.00 91.75 178 LEU A O 1
ATOM 1419 N N . VAL A 1 179 ? 5.323 4.233 -13.584 1.00 92.56 179 VAL A N 1
ATOM 1420 C CA . VAL A 1 179 ? 6.503 3.601 -12.971 1.00 92.56 179 VAL A CA 1
ATOM 1421 C C . VAL A 1 179 ? 6.326 3.491 -11.458 1.00 92.56 179 VAL A C 1
ATOM 1423 O O . VAL A 1 179 ? 6.570 2.437 -10.883 1.00 92.56 179 VAL A O 1
ATOM 1426 N N . THR A 1 180 ? 5.789 4.527 -10.811 1.00 94.25 180 THR A N 1
ATOM 1427 C CA . THR A 1 180 ? 5.521 4.511 -9.366 1.00 94.25 180 THR A CA 1
ATOM 1428 C C . THR A 1 180 ? 4.520 3.416 -8.977 1.00 94.25 180 THR A C 1
ATOM 1430 O O . THR A 1 180 ? 4.694 2.746 -7.957 1.00 94.25 180 THR A O 1
ATOM 1433 N N . VAL A 1 181 ? 3.463 3.215 -9.774 1.00 94.69 181 VAL A N 1
ATOM 1434 C CA . VAL A 1 181 ? 2.510 2.112 -9.555 1.00 94.69 181 VAL A CA 1
ATOM 1435 C C . VAL A 1 181 ? 3.174 0.760 -9.805 1.00 94.69 181 VAL A C 1
ATOM 1437 O O . VAL A 1 181 ? 2.946 -0.172 -9.037 1.00 94.69 181 VAL A O 1
ATOM 1440 N N . TYR A 1 182 ? 4.023 0.658 -10.828 1.00 95.31 182 TYR A N 1
ATOM 1441 C CA . TYR A 1 182 ? 4.774 -0.558 -11.134 1.00 95.31 182 TYR A CA 1
ATOM 1442 C C . TYR A 1 182 ? 5.721 -0.942 -9.989 1.00 95.31 182 TYR A C 1
ATOM 1444 O O . TYR A 1 182 ? 5.662 -2.072 -9.509 1.00 95.31 182 TYR A O 1
ATOM 1452 N N . ASP A 1 183 ? 6.507 -0.002 -9.465 1.00 94.19 183 ASP A N 1
ATOM 1453 C CA . ASP A 1 183 ? 7.406 -0.240 -8.330 1.00 94.19 183 ASP A CA 1
ATOM 1454 C C . ASP A 1 183 ? 6.633 -0.657 -7.072 1.00 94.19 183 ASP A C 1
ATOM 1456 O O . ASP A 1 183 ? 7.052 -1.549 -6.322 1.00 94.19 183 ASP A O 1
ATOM 1460 N N . ALA A 1 184 ? 5.465 -0.047 -6.847 1.00 94.88 184 ALA A N 1
ATOM 1461 C CA . ALA A 1 184 ? 4.595 -0.425 -5.745 1.00 94.88 184 ALA A CA 1
ATOM 1462 C C . ALA A 1 184 ? 4.061 -1.857 -5.905 1.00 94.88 184 ALA A C 1
ATOM 1464 O O . ALA A 1 184 ? 4.140 -2.640 -4.956 1.00 94.88 184 ALA A O 1
ATOM 1465 N N . ALA A 1 185 ? 3.562 -2.202 -7.094 1.00 95.50 185 ALA A N 1
ATOM 1466 C CA . ALA A 1 185 ? 3.004 -3.513 -7.416 1.00 95.50 185 ALA A CA 1
ATOM 1467 C C . ALA A 1 185 ? 4.060 -4.625 -7.361 1.00 95.50 185 ALA A C 1
ATOM 1469 O O . ALA A 1 185 ? 3.827 -5.672 -6.761 1.00 95.50 185 ALA A O 1
ATOM 1470 N N . LYS A 1 186 ? 5.238 -4.381 -7.940 1.00 94.94 186 LYS A N 1
ATOM 1471 C CA . LYS A 1 186 ? 6.319 -5.364 -8.061 1.00 94.94 186 LYS A CA 1
ATOM 1472 C C . LYS A 1 186 ? 7.102 -5.565 -6.766 1.00 94.94 186 LYS A C 1
ATOM 1474 O O . LYS A 1 186 ? 7.568 -6.669 -6.497 1.00 94.94 186 LYS A O 1
ATOM 1479 N N . SER A 1 187 ? 7.285 -4.512 -5.968 1.00 93.81 187 SER A N 1
ATOM 1480 C CA . SER A 1 187 ? 8.201 -4.534 -4.818 1.00 93.81 187 SER A CA 1
ATOM 1481 C C . SER A 1 187 ? 7.522 -4.178 -3.500 1.00 93.81 187 SER A C 1
ATOM 1483 O O . SER A 1 187 ? 7.532 -4.984 -2.566 1.00 93.81 187 SER A O 1
ATOM 1485 N N . ALA A 1 188 ? 6.931 -2.986 -3.385 1.00 94.06 188 ALA A N 1
ATOM 1486 C CA . ALA A 1 188 ? 6.509 -2.474 -2.080 1.00 94.06 188 ALA A CA 1
ATOM 1487 C C . ALA A 1 188 ? 5.351 -3.280 -1.462 1.00 94.06 188 ALA A C 1
ATOM 1489 O O . ALA A 1 188 ? 5.427 -3.661 -0.292 1.00 94.06 188 ALA A O 1
ATOM 1490 N N . ILE A 1 189 ? 4.307 -3.578 -2.243 1.00 94.94 189 ILE A N 1
ATOM 1491 C CA . ILE A 1 189 ? 3.130 -4.327 -1.779 1.00 94.94 189 ILE A CA 1
ATOM 1492 C C . ILE A 1 189 ? 3.503 -5.784 -1.438 1.00 94.94 189 ILE A C 1
ATOM 1494 O O . ILE A 1 189 ? 3.196 -6.207 -0.318 1.00 94.94 189 ILE A O 1
ATOM 1498 N N . PRO A 1 190 ? 4.226 -6.541 -2.294 1.00 95.62 190 PRO A N 1
ATOM 1499 C CA . PRO A 1 190 ? 4.667 -7.894 -1.953 1.00 95.62 190 PRO A CA 1
ATOM 1500 C C . PRO A 1 190 ? 5.521 -7.963 -0.684 1.00 95.62 190 PRO A C 1
ATOM 1502 O O . PRO A 1 190 ? 5.359 -8.885 0.108 1.00 95.62 190 PRO A O 1
ATOM 1505 N N . ARG A 1 191 ? 6.394 -6.977 -0.430 1.00 95.19 191 ARG A N 1
ATOM 1506 C CA . ARG A 1 191 ? 7.192 -6.935 0.810 1.00 95.19 191 ARG A CA 1
ATOM 1507 C C . ARG A 1 191 ? 6.323 -6.802 2.060 1.00 95.19 191 ARG A C 1
ATOM 1509 O O . ARG A 1 191 ? 6.589 -7.478 3.050 1.00 95.19 191 ARG A O 1
ATOM 1516 N N . VAL A 1 192 ? 5.291 -5.955 2.015 1.00 95.56 192 VAL A N 1
ATOM 1517 C CA . VAL A 1 192 ? 4.317 -5.834 3.113 1.00 95.56 192 VAL A CA 1
ATOM 1518 C C . VAL A 1 192 ? 3.565 -7.151 3.299 1.00 95.56 192 VAL A C 1
ATOM 1520 O O . VAL A 1 192 ? 3.439 -7.622 4.425 1.00 95.56 192 VAL A O 1
ATOM 1523 N N . LEU A 1 193 ? 3.113 -7.774 2.208 1.00 96.06 193 LEU A N 1
ATOM 1524 C CA . LEU A 1 193 ? 2.406 -9.054 2.254 1.00 96.06 193 LEU A CA 1
ATOM 1525 C C . LEU A 1 193 ? 3.257 -10.162 2.890 1.00 96.06 193 LEU A C 1
ATOM 1527 O O . LEU A 1 193 ? 2.776 -10.870 3.771 1.00 96.06 193 LEU A O 1
ATOM 1531 N N . THR A 1 194 ? 4.518 -10.293 2.477 1.00 95.81 194 THR A N 1
ATOM 1532 C CA . THR A 1 194 ? 5.449 -11.285 3.032 1.00 95.81 194 THR A CA 1
ATOM 1533 C C . THR A 1 194 ? 5.667 -11.070 4.525 1.00 95.81 194 THR A C 1
ATOM 1535 O O . THR A 1 194 ? 5.618 -12.034 5.283 1.00 95.81 194 THR A O 1
ATOM 1538 N N . LEU A 1 195 ? 5.843 -9.819 4.963 1.00 95.00 195 LEU A N 1
ATOM 1539 C CA . LEU A 1 195 ? 6.004 -9.492 6.380 1.00 95.00 195 LEU A CA 1
ATOM 1540 C C . LEU A 1 195 ? 4.761 -9.872 7.199 1.00 95.00 195 LEU A C 1
ATOM 1542 O O . LEU A 1 195 ? 4.879 -10.481 8.257 1.00 95.00 195 LEU A O 1
ATOM 1546 N N . LEU A 1 196 ? 3.564 -9.553 6.698 1.00 94.31 196 LEU A N 1
ATOM 1547 C CA . LEU A 1 196 ? 2.314 -9.876 7.389 1.00 94.31 196 LEU A CA 1
ATOM 1548 C C . LEU A 1 196 ? 2.056 -11.387 7.453 1.00 94.31 196 LEU A C 1
ATOM 1550 O O . LEU A 1 196 ? 1.578 -11.868 8.474 1.00 94.31 196 LEU A O 1
ATOM 1554 N N . ARG A 1 197 ? 2.409 -12.140 6.405 1.00 95.00 197 ARG A N 1
ATOM 1555 C CA . ARG A 1 197 ? 2.303 -13.611 6.388 1.00 95.00 197 ARG A CA 1
ATOM 1556 C C . ARG A 1 197 ? 3.340 -14.309 7.261 1.00 95.00 197 ARG A C 1
ATOM 1558 O O . ARG A 1 197 ? 3.101 -15.422 7.714 1.00 95.00 197 ARG A O 1
ATOM 1565 N N . ALA A 1 198 ? 4.488 -13.675 7.488 1.00 93.75 198 ALA A N 1
ATOM 1566 C CA . ALA A 1 198 ? 5.517 -14.198 8.380 1.00 93.75 198 ALA A CA 1
ATOM 1567 C C . ALA A 1 198 ? 5.123 -14.094 9.864 1.00 93.75 198 ALA A C 1
ATOM 1569 O O . ALA A 1 198 ? 5.754 -14.728 10.708 1.00 93.75 198 ALA A O 1
ATOM 1570 N N . TYR A 1 199 ? 4.087 -13.320 10.201 1.00 92.25 199 TYR A N 1
ATOM 1571 C CA . TYR A 1 199 ? 3.611 -13.194 11.572 1.00 92.25 199 TYR A CA 1
ATOM 1572 C C . TYR A 1 199 ? 2.880 -14.464 12.039 1.00 92.25 199 TYR A C 1
ATOM 1574 O O . TYR A 1 199 ? 1.781 -14.780 11.586 1.00 92.25 199 TYR A O 1
ATOM 1582 N N . THR A 1 200 ? 3.464 -15.164 13.012 1.00 89.62 200 THR A N 1
ATOM 1583 C CA . THR A 1 200 ? 2.928 -16.414 13.583 1.00 89.62 200 THR A CA 1
ATOM 1584 C C . THR A 1 200 ? 2.343 -16.245 14.989 1.00 89.62 200 THR A C 1
ATOM 1586 O O . THR A 1 200 ? 2.257 -17.213 15.743 1.00 89.62 200 THR A O 1
ATOM 1589 N N . GLY A 1 201 ? 1.983 -15.022 15.391 1.00 88.12 201 GLY A N 1
ATOM 1590 C CA . GLY A 1 201 ? 1.430 -14.766 16.724 1.00 88.12 201 GLY A CA 1
ATOM 1591 C C . GLY A 1 201 ? -0.017 -15.244 16.903 1.00 88.12 201 GLY A C 1
ATOM 1592 O O . GLY A 1 201 ? -0.649 -15.769 15.981 1.00 88.12 201 GLY A O 1
ATOM 1593 N N . ALA A 1 202 ? -0.559 -15.033 18.108 1.00 86.69 202 ALA A N 1
ATOM 1594 C CA . ALA A 1 202 ? -1.887 -15.514 18.511 1.00 86.69 202 ALA A CA 1
ATOM 1595 C C . ALA A 1 202 ? -3.022 -15.027 17.590 1.00 86.69 202 ALA A C 1
ATOM 1597 O O . ALA A 1 202 ? -3.964 -15.768 17.321 1.00 86.69 202 ALA A O 1
ATOM 1598 N N . SER A 1 203 ? -2.896 -13.815 17.045 1.00 90.69 203 SER A N 1
ATOM 1599 C CA . SER A 1 203 ? -3.883 -13.208 16.142 1.00 90.69 203 SER A CA 1
ATOM 1600 C C . SER A 1 203 ? -3.486 -13.305 14.662 1.00 90.69 203 SER A C 1
ATOM 1602 O O . SER A 1 203 ? -3.943 -12.505 13.844 1.00 90.69 203 SER A O 1
ATOM 1604 N N . SER A 1 204 ? -2.635 -14.267 14.288 1.00 90.94 204 SER A N 1
ATOM 1605 C CA . SER A 1 204 ? -2.202 -14.487 12.895 1.00 90.94 204 SER A CA 1
ATOM 1606 C C . SER A 1 204 ? -3.378 -14.681 11.935 1.00 90.94 204 SER A C 1
ATOM 1608 O O . SER A 1 204 ? -3.414 -14.050 10.883 1.00 90.94 204 SER A O 1
ATOM 1610 N N . ALA A 1 205 ? -4.404 -15.441 12.331 1.00 92.88 205 ALA A N 1
ATOM 1611 C CA . ALA A 1 205 ? -5.620 -15.623 11.534 1.00 92.88 205 ALA A CA 1
ATOM 1612 C C . ALA A 1 205 ? -6.359 -14.299 11.249 1.00 92.88 205 ALA A C 1
ATOM 1614 O O . ALA A 1 205 ? -6.903 -14.107 10.162 1.00 92.88 205 ALA A O 1
ATOM 1615 N N . LEU A 1 206 ? -6.353 -13.368 12.209 1.00 93.12 206 LEU A N 1
ATOM 1616 C CA . LEU A 1 206 ? -6.970 -12.052 12.055 1.00 93.12 206 LEU A CA 1
ATOM 1617 C C . LEU A 1 206 ? -6.173 -11.175 11.082 1.00 93.12 206 LEU A C 1
ATOM 1619 O O . LEU A 1 206 ? -6.771 -10.511 10.235 1.00 93.12 206 LEU A O 1
ATOM 1623 N N . ILE A 1 207 ? -4.839 -11.185 11.174 1.00 94.31 207 ILE A N 1
ATOM 1624 C CA . ILE A 1 207 ? -3.964 -10.461 10.239 1.00 94.31 207 ILE A CA 1
ATOM 1625 C C . ILE A 1 207 ? -4.087 -11.036 8.824 1.00 94.31 207 ILE A C 1
ATOM 1627 O O . ILE A 1 207 ? -4.208 -10.272 7.862 1.00 94.31 207 ILE A O 1
ATOM 1631 N N . GLU A 1 208 ? -4.137 -12.363 8.704 1.00 94.44 208 GLU A N 1
ATOM 1632 C CA . GLU A 1 208 ? -4.292 -13.048 7.424 1.00 94.44 208 GLU A CA 1
ATOM 1633 C C . GLU A 1 208 ? -5.614 -12.652 6.754 1.00 94.44 208 GLU A C 1
ATOM 1635 O O . GLU A 1 208 ? -5.619 -12.140 5.634 1.00 94.44 208 GLU A O 1
ATOM 1640 N N . ALA A 1 209 ? -6.735 -12.801 7.467 1.00 94.44 209 ALA A N 1
ATOM 1641 C CA . ALA A 1 209 ? -8.061 -12.516 6.928 1.00 94.44 209 ALA A CA 1
ATOM 1642 C C . ALA A 1 209 ? -8.273 -11.026 6.611 1.00 94.44 209 ALA A C 1
ATOM 1644 O O . ALA A 1 209 ? -8.880 -10.688 5.595 1.00 94.44 209 ALA A O 1
ATOM 1645 N N . LYS A 1 210 ? -7.792 -10.123 7.477 1.00 93.94 210 LYS A N 1
ATOM 1646 C CA . LYS A 1 210 ? -8.062 -8.682 7.360 1.00 93.94 210 LYS A CA 1
ATOM 1647 C C . LYS A 1 210 ? -7.108 -7.957 6.415 1.00 93.94 210 LYS A C 1
ATOM 1649 O O . LYS A 1 210 ? -7.511 -6.959 5.821 1.00 93.94 210 LYS A O 1
ATOM 1654 N N . PHE A 1 211 ? -5.865 -8.423 6.289 1.00 95.12 211 PHE A N 1
ATOM 1655 C CA . PHE A 1 211 ? -4.830 -7.727 5.523 1.00 95.12 211 PHE A CA 1
ATOM 1656 C C . PHE A 1 211 ? -4.179 -8.601 4.457 1.00 95.12 211 PHE A C 1
ATOM 1658 O O . PHE A 1 211 ? -4.171 -8.199 3.296 1.00 95.12 211 PHE A O 1
ATOM 1665 N N . ALA A 1 212 ? -3.643 -9.772 4.811 1.00 95.12 212 ALA A N 1
ATOM 1666 C CA . ALA A 1 212 ? -2.827 -10.547 3.877 1.00 95.12 212 ALA A CA 1
ATOM 1667 C C . ALA A 1 212 ? -3.634 -11.080 2.683 1.00 95.12 212 ALA A C 1
ATOM 1669 O O . ALA A 1 212 ? -3.180 -10.966 1.548 1.00 95.12 212 ALA A O 1
ATOM 1670 N N . VAL A 1 213 ? -4.845 -11.599 2.908 1.00 96.50 213 VAL A N 1
ATOM 1671 C CA . VAL A 1 213 ? -5.720 -12.093 1.832 1.00 96.50 213 VAL A CA 1
ATOM 1672 C C . VAL A 1 213 ? -6.126 -10.961 0.874 1.00 96.50 213 VAL A C 1
ATOM 1674 O O . VAL A 1 213 ? -5.871 -11.102 -0.324 1.00 96.50 213 VAL A O 1
ATOM 1677 N N . PRO A 1 214 ? -6.662 -9.812 1.340 1.00 96.88 214 PRO A N 1
ATOM 1678 C CA . PRO A 1 214 ? -6.935 -8.678 0.456 1.00 96.88 214 PRO A CA 1
ATOM 1679 C C . PRO A 1 214 ? -5.696 -8.158 -0.283 1.00 96.88 214 PRO A C 1
ATOM 1681 O O . PRO A 1 214 ? -5.772 -7.865 -1.473 1.00 96.88 214 PRO A O 1
ATOM 1684 N N . LEU A 1 215 ? -4.543 -8.062 0.389 1.00 95.31 215 LEU A N 1
ATOM 1685 C CA . LEU A 1 215 ? -3.298 -7.616 -0.245 1.00 95.31 215 LEU A CA 1
ATOM 1686 C C . LEU A 1 215 ? -2.808 -8.602 -1.308 1.00 95.31 215 LEU A C 1
ATOM 1688 O O . LEU A 1 215 ? -2.333 -8.173 -2.355 1.00 95.31 215 LEU A O 1
ATOM 1692 N N . ALA A 1 216 ? -2.940 -9.907 -1.069 1.00 96.56 216 ALA A N 1
ATOM 1693 C CA . ALA A 1 216 ? -2.605 -10.929 -2.053 1.00 96.56 216 ALA A CA 1
ATOM 1694 C C . ALA A 1 216 ? -3.496 -10.831 -3.295 1.00 96.56 216 ALA A C 1
ATOM 1696 O O . ALA A 1 216 ? -2.985 -10.954 -4.407 1.00 96.56 216 ALA A O 1
ATOM 1697 N N . GLN A 1 217 ? -4.790 -10.546 -3.116 1.00 96.44 217 GLN A N 1
ATOM 1698 C CA . GLN A 1 217 ? -5.689 -10.296 -4.240 1.00 96.44 217 GLN A CA 1
ATOM 1699 C C . GLN A 1 217 ? -5.245 -9.070 -5.044 1.00 96.44 217 GLN A C 1
ATOM 1701 O O . GLN A 1 217 ? -5.143 -9.153 -6.258 1.00 96.44 217 GLN A O 1
ATOM 1706 N N . VAL A 1 218 ? -4.877 -7.970 -4.379 1.00 94.38 218 VAL A N 1
ATOM 1707 C CA . VAL A 1 218 ? -4.366 -6.766 -5.059 1.00 94.38 218 VAL A CA 1
ATOM 1708 C C . VAL A 1 218 ? -3.091 -7.054 -5.860 1.00 94.38 218 VAL A C 1
ATOM 1710 O O . VAL A 1 218 ? -2.943 -6.556 -6.972 1.00 94.38 218 VAL A O 1
ATOM 1713 N N . VAL A 1 219 ? -2.169 -7.862 -5.325 1.00 95.44 219 VAL A N 1
ATOM 1714 C CA . VAL A 1 219 ? -0.959 -8.278 -6.060 1.00 95.44 219 VAL A CA 1
ATOM 1715 C C . VAL A 1 219 ? -1.324 -9.111 -7.290 1.00 95.44 219 VAL A C 1
ATOM 1717 O O . VAL A 1 219 ? -0.744 -8.899 -8.351 1.00 95.44 219 VAL A O 1
ATOM 1720 N N . ALA A 1 220 ? -2.290 -10.025 -7.164 1.00 96.50 220 ALA A N 1
ATOM 1721 C CA . ALA A 1 220 ? -2.773 -10.825 -8.286 1.00 96.50 220 ALA A CA 1
ATOM 1722 C C . ALA A 1 220 ? -3.459 -9.958 -9.354 1.00 96.50 220 ALA A C 1
ATOM 1724 O O . ALA A 1 220 ? -3.169 -10.100 -10.535 1.00 96.50 220 ALA A O 1
ATOM 1725 N N . ASP A 1 221 ? -4.301 -9.006 -8.950 1.00 96.00 221 ASP A N 1
ATOM 1726 C CA . ASP A 1 221 ? -5.001 -8.105 -9.871 1.00 96.00 221 ASP A CA 1
ATOM 1727 C C . ASP A 1 221 ? -4.025 -7.203 -10.648 1.00 96.00 221 ASP A C 1
ATOM 1729 O O . ASP A 1 221 ? -4.275 -6.839 -11.798 1.00 96.00 221 ASP A O 1
ATOM 1733 N N . LEU A 1 222 ? -2.892 -6.849 -10.033 1.00 95.06 222 LEU A N 1
ATOM 1734 C CA . LEU A 1 222 ? -1.851 -6.023 -10.644 1.00 95.06 222 LEU A CA 1
ATOM 1735 C C . LEU A 1 222 ? -0.817 -6.825 -11.448 1.00 95.06 222 LEU A C 1
ATOM 1737 O O . LEU A 1 222 ? 0.011 -6.206 -12.119 1.00 95.06 222 LEU A O 1
ATOM 1741 N N . SER A 1 223 ? -0.847 -8.163 -11.432 1.00 95.00 223 SER A N 1
ATOM 1742 C CA . SER A 1 223 ? 0.179 -8.974 -12.103 1.00 95.00 223 SER A CA 1
ATOM 1743 C C . SER A 1 223 ? 0.207 -8.724 -13.610 1.00 95.00 223 SER A C 1
ATOM 1745 O O . SER A 1 223 ? 1.274 -8.494 -14.169 1.00 95.00 223 SER A O 1
ATOM 1747 N N . GLY A 1 224 ? -0.964 -8.640 -14.250 1.00 96.06 224 GLY A N 1
ATOM 1748 C CA . GLY A 1 224 ? -1.063 -8.348 -15.682 1.00 96.06 224 GLY A CA 1
ATOM 1749 C C . GLY A 1 224 ? -0.529 -6.960 -16.053 1.00 96.06 224 GLY A C 1
ATOM 1750 O O . GLY A 1 224 ? 0.020 -6.777 -17.134 1.00 96.06 224 GLY A O 1
ATOM 1751 N N . TYR A 1 225 ? -0.631 -5.980 -15.148 1.00 94.69 225 TYR A N 1
ATOM 1752 C CA . TYR A 1 225 ? -0.015 -4.667 -15.351 1.00 94.69 225 TYR A CA 1
ATOM 1753 C C . TYR A 1 225 ? 1.514 -4.738 -15.264 1.00 94.69 225 TYR A C 1
ATOM 1755 O O . TYR A 1 225 ? 2.201 -4.149 -16.094 1.00 94.69 225 TYR A O 1
ATOM 1763 N N . VAL A 1 226 ? 2.047 -5.471 -14.282 1.00 95.94 226 VAL A N 1
ATOM 1764 C CA . VAL A 1 226 ? 3.497 -5.676 -14.136 1.00 95.94 226 VAL A CA 1
ATOM 1765 C C . VAL A 1 226 ? 4.064 -6.375 -15.371 1.00 95.94 226 VAL A C 1
ATOM 1767 O O . VAL A 1 226 ? 5.040 -5.891 -15.936 1.00 95.94 226 VAL A O 1
ATOM 1770 N N . GLU A 1 227 ? 3.418 -7.447 -15.831 1.00 95.50 227 GLU A N 1
ATOM 1771 C CA . GLU A 1 227 ? 3.808 -8.182 -17.040 1.00 95.50 227 GLU A CA 1
ATOM 1772 C C . GLU A 1 227 ? 3.782 -7.292 -18.287 1.00 95.50 227 GLU A C 1
ATOM 1774 O O . GLU A 1 227 ? 4.743 -7.285 -19.052 1.00 95.50 227 GLU A O 1
ATOM 1779 N N . LEU A 1 228 ? 2.724 -6.492 -18.463 1.00 95.00 228 LEU A N 1
ATOM 1780 C CA . LEU A 1 228 ? 2.610 -5.554 -19.581 1.00 95.00 228 LEU A CA 1
ATOM 1781 C C . LEU A 1 228 ? 3.774 -4.554 -19.609 1.00 95.00 228 LEU A C 1
ATOM 1783 O O . LEU A 1 228 ? 4.341 -4.298 -20.668 1.00 95.00 228 LEU A O 1
ATOM 1787 N N . VAL A 1 229 ? 4.119 -3.977 -18.454 1.00 93.00 229 VAL A N 1
ATOM 1788 C CA . VAL A 1 229 ? 5.216 -3.004 -18.351 1.00 93.00 229 VAL A CA 1
ATOM 1789 C C . VAL A 1 229 ? 6.565 -3.672 -18.615 1.00 93.00 229 VAL A C 1
ATOM 1791 O O . VAL A 1 229 ? 7.393 -3.104 -19.319 1.00 93.00 229 VAL A O 1
ATOM 1794 N N . GLU A 1 230 ? 6.798 -4.873 -18.085 1.00 92.50 230 GLU A N 1
ATOM 1795 C CA . GLU A 1 230 ? 8.044 -5.610 -18.322 1.00 92.50 230 GLU A CA 1
ATOM 1796 C C . GLU A 1 230 ? 8.220 -6.021 -19.784 1.00 92.50 230 GLU A C 1
ATOM 1798 O O . GLU A 1 230 ? 9.332 -5.939 -20.300 1.00 92.50 230 GLU A O 1
ATOM 1803 N N . GLU A 1 231 ? 7.144 -6.435 -20.451 1.00 93.31 231 GLU A N 1
ATOM 1804 C CA . GLU A 1 231 ? 7.169 -6.774 -21.874 1.00 93.31 231 GLU A CA 1
ATOM 1805 C C . GLU A 1 231 ? 7.413 -5.539 -22.742 1.00 93.31 231 GLU A C 1
ATOM 1807 O O . GLU A 1 231 ? 8.261 -5.572 -23.631 1.00 93.31 231 GLU A O 1
ATOM 1812 N N . ALA A 1 232 ? 6.735 -4.425 -22.448 1.00 90.44 232 ALA A N 1
ATOM 1813 C CA . ALA A 1 232 ? 6.954 -3.167 -23.157 1.00 90.44 232 ALA A CA 1
ATOM 1814 C C . ALA A 1 232 ? 8.405 -2.692 -23.017 1.00 90.44 232 ALA A C 1
ATOM 1816 O O . ALA A 1 232 ? 9.029 -2.318 -24.005 1.00 90.44 232 ALA A O 1
ATOM 1817 N N . LEU A 1 233 ? 8.966 -2.769 -21.803 1.00 88.06 233 LEU A N 1
ATOM 1818 C CA . LEU A 1 233 ? 10.376 -2.467 -21.585 1.00 88.06 233 LEU A CA 1
ATOM 1819 C C . LEU A 1 233 ? 11.258 -3.412 -22.402 1.00 88.06 233 LEU A C 1
ATOM 1821 O O . LEU A 1 233 ? 12.117 -2.935 -23.131 1.00 88.06 233 LEU A O 1
ATOM 1825 N N . ARG A 1 234 ? 11.050 -4.730 -22.312 1.00 88.12 234 ARG A N 1
ATOM 1826 C CA . ARG A 1 234 ? 11.854 -5.723 -23.040 1.00 88.12 234 ARG A CA 1
ATOM 1827 C C . ARG A 1 234 ? 11.896 -5.440 -24.541 1.00 88.12 234 ARG A C 1
ATOM 1829 O O . ARG A 1 234 ? 12.986 -5.408 -25.095 1.00 88.12 234 ARG A O 1
ATOM 1836 N N . SER A 1 235 ? 10.743 -5.168 -25.152 1.00 87.62 235 SER A N 1
ATOM 1837 C CA . SER A 1 235 ? 10.661 -4.827 -26.574 1.00 87.62 235 SER A CA 1
ATOM 1838 C C . SER A 1 235 ? 11.501 -3.596 -26.916 1.00 87.62 235 SER A C 1
ATOM 1840 O O . SER A 1 235 ? 12.266 -3.638 -27.871 1.00 87.62 235 SER A O 1
ATOM 1842 N N . GLU A 1 236 ? 11.413 -2.521 -26.127 1.00 86.06 236 GLU A N 1
ATOM 1843 C CA . GLU A 1 236 ? 12.217 -1.321 -26.396 1.00 86.06 236 GLU A CA 1
ATOM 1844 C C . GLU A 1 236 ? 13.719 -1.556 -26.182 1.00 86.06 236 GLU A C 1
ATOM 1846 O O . GLU A 1 236 ? 14.545 -1.015 -26.915 1.00 86.06 236 GLU A O 1
ATOM 1851 N N . TRP A 1 237 ? 14.097 -2.384 -25.202 1.00 84.94 237 TRP A N 1
ATOM 1852 C CA . TRP A 1 237 ? 15.494 -2.778 -25.002 1.00 84.94 237 TRP A CA 1
ATOM 1853 C C . TRP A 1 237 ? 16.036 -3.595 -26.181 1.00 84.94 237 TRP A C 1
ATOM 1855 O O . TRP A 1 237 ? 17.180 -3.378 -26.581 1.00 84.94 237 TRP A O 1
ATOM 1865 N N . ASP A 1 238 ? 15.232 -4.503 -26.739 1.00 82.69 238 ASP A N 1
ATOM 1866 C CA . ASP A 1 238 ? 15.610 -5.317 -27.897 1.00 82.69 238 ASP A CA 1
ATOM 1867 C C . ASP A 1 238 ? 15.795 -4.450 -29.154 1.00 82.69 238 ASP A C 1
ATOM 1869 O O . ASP A 1 238 ? 16.768 -4.641 -29.888 1.00 82.69 238 ASP A O 1
ATOM 1873 N N . ASP A 1 239 ? 14.929 -3.453 -29.359 1.00 84.00 239 ASP A N 1
ATOM 1874 C CA . ASP A 1 239 ? 15.045 -2.496 -30.466 1.00 84.00 239 ASP A CA 1
ATOM 1875 C C . ASP A 1 239 ? 16.339 -1.671 -30.361 1.00 84.00 239 ASP A C 1
ATOM 1877 O O . ASP A 1 239 ? 17.110 -1.584 -31.320 1.00 84.00 239 ASP A O 1
ATOM 1881 N N . VAL A 1 240 ? 16.642 -1.134 -29.172 1.00 82.62 240 VAL A N 1
ATOM 1882 C CA . VAL A 1 240 ? 17.891 -0.391 -28.921 1.00 82.62 240 VAL A CA 1
ATOM 1883 C C . VAL A 1 240 ? 19.118 -1.281 -29.131 1.00 82.62 240 VAL A C 1
ATOM 1885 O O . VAL A 1 240 ? 20.114 -0.846 -29.712 1.00 82.62 240 VAL A O 1
ATOM 1888 N N . LEU A 1 241 ? 19.070 -2.536 -28.676 1.00 81.25 241 LEU A N 1
ATOM 1889 C CA . LEU A 1 241 ? 20.173 -3.474 -28.866 1.00 81.25 241 LEU A CA 1
ATOM 1890 C C . LEU A 1 241 ? 20.392 -3.777 -30.356 1.00 81.25 241 LEU A C 1
ATOM 1892 O O . LEU A 1 241 ? 21.536 -3.798 -30.811 1.00 81.25 241 LEU A O 1
ATOM 1896 N N . ALA A 1 242 ? 19.316 -3.966 -31.123 1.00 84.38 242 ALA A N 1
ATOM 1897 C CA . ALA A 1 242 ? 19.387 -4.200 -32.561 1.00 84.38 242 ALA A CA 1
ATOM 1898 C C . ALA A 1 242 ? 19.994 -3.002 -33.311 1.00 84.38 242 ALA A C 1
ATOM 1900 O O . ALA A 1 242 ? 20.854 -3.206 -34.172 1.00 84.38 242 ALA A O 1
ATOM 1901 N N . GLU A 1 243 ? 19.621 -1.770 -32.946 1.00 83.25 243 GLU A N 1
ATOM 1902 C CA . GLU A 1 243 ? 20.221 -0.547 -33.500 1.00 83.25 243 GLU A CA 1
ATOM 1903 C C . GLU A 1 243 ? 21.732 -0.479 -33.226 1.00 83.25 243 GLU A C 1
ATOM 1905 O O . GLU A 1 243 ? 22.519 -0.233 -34.145 1.00 83.25 243 GLU A O 1
ATOM 1910 N N . ILE A 1 244 ? 22.155 -0.777 -31.991 1.00 77.75 244 ILE A N 1
ATOM 1911 C CA . ILE A 1 244 ? 23.577 -0.823 -31.612 1.00 77.75 244 ILE A CA 1
ATOM 1912 C C . ILE A 1 244 ? 24.322 -1.898 -32.416 1.00 77.75 244 ILE A C 1
ATOM 1914 O O . ILE A 1 244 ? 25.440 -1.671 -32.893 1.00 77.75 244 ILE A O 1
ATOM 1918 N N . GLU A 1 245 ? 23.729 -3.080 -32.591 1.00 80.69 245 GLU A N 1
ATOM 1919 C CA . GLU A 1 245 ? 24.331 -4.153 -33.380 1.00 80.69 245 GLU A CA 1
ATOM 1920 C C . GLU A 1 245 ? 24.445 -3.803 -34.870 1.00 80.69 245 GLU A C 1
ATOM 1922 O O . GLU A 1 245 ? 25.451 -4.147 -35.499 1.00 80.69 245 GLU A O 1
ATOM 1927 N N . ASP A 1 246 ? 23.452 -3.125 -35.448 1.00 81.88 246 ASP A N 1
ATOM 1928 C CA . ASP A 1 246 ? 23.488 -2.662 -36.838 1.00 81.88 246 ASP A CA 1
ATOM 1929 C C . ASP A 1 246 ? 24.529 -1.564 -37.058 1.00 81.88 246 ASP A C 1
ATOM 1931 O O . ASP A 1 246 ? 25.275 -1.602 -38.049 1.00 81.88 246 ASP A O 1
ATOM 1935 N N . GLU A 1 247 ? 24.652 -0.630 -36.115 1.00 77.62 247 GLU A N 1
ATOM 1936 C CA . GLU A 1 247 ? 25.718 0.368 -36.120 1.00 77.62 247 GLU A CA 1
ATOM 1937 C C . GLU A 1 247 ? 27.092 -0.313 -36.018 1.00 77.62 247 GLU A C 1
ATOM 1939 O O . GLU A 1 247 ? 27.999 -0.020 -36.805 1.00 77.62 247 GLU A O 1
ATOM 1944 N N . HIS A 1 248 ? 27.232 -1.314 -35.141 1.00 73.06 248 HIS A N 1
ATOM 1945 C CA . HIS A 1 248 ? 28.455 -2.107 -35.021 1.00 73.06 248 HIS A CA 1
ATOM 1946 C C . HIS A 1 248 ? 28.789 -2.877 -36.311 1.00 73.06 248 HIS A C 1
ATOM 1948 O O . HIS A 1 248 ? 29.942 -2.866 -36.762 1.00 73.06 248 HIS A O 1
ATOM 1954 N N . ARG A 1 249 ? 27.801 -3.533 -36.939 1.00 76.75 249 ARG A N 1
ATOM 1955 C CA . ARG A 1 249 ? 27.965 -4.224 -38.232 1.00 76.75 249 ARG A CA 1
ATOM 1956 C C . ARG A 1 249 ? 28.432 -3.254 -39.317 1.00 76.75 249 ARG A C 1
ATOM 1958 O O . ARG A 1 249 ? 29.386 -3.560 -40.038 1.00 76.75 249 ARG A O 1
ATOM 1965 N N . SER A 1 250 ? 27.807 -2.081 -39.396 1.00 75.94 250 SER A N 1
ATOM 1966 C CA . SER A 1 250 ? 28.134 -1.027 -40.362 1.00 75.94 250 SER A CA 1
ATOM 1967 C C . SER A 1 250 ? 29.547 -0.480 -40.152 1.00 75.94 250 SER A C 1
ATOM 1969 O O . SER A 1 250 ? 30.327 -0.388 -41.104 1.00 75.94 250 SER A O 1
ATOM 1971 N N . ALA A 1 251 ? 29.925 -0.206 -38.900 1.00 68.88 251 ALA A N 1
ATOM 1972 C CA . ALA A 1 251 ? 31.270 0.228 -38.544 1.00 68.88 251 ALA A CA 1
ATOM 1973 C C . ALA A 1 251 ? 32.314 -0.829 -38.927 1.00 68.88 251 ALA A C 1
ATOM 1975 O O . ALA A 1 251 ? 33.312 -0.504 -39.569 1.00 68.88 251 ALA A O 1
ATOM 1976 N N . ARG A 1 252 ? 32.068 -2.109 -38.622 1.00 69.50 252 ARG A N 1
ATOM 1977 C CA . ARG A 1 252 ? 32.972 -3.212 -38.983 1.00 69.50 252 ARG A CA 1
ATOM 1978 C C . ARG A 1 252 ? 33.154 -3.351 -40.498 1.00 69.50 252 ARG A C 1
ATOM 1980 O O . ARG A 1 252 ? 34.282 -3.562 -40.946 1.00 69.50 252 ARG A O 1
ATOM 1987 N N . ALA A 1 253 ? 32.076 -3.224 -41.273 1.00 72.88 253 ALA A N 1
ATOM 1988 C CA . ALA A 1 253 ? 32.121 -3.286 -42.734 1.00 72.88 253 ALA A CA 1
ATOM 1989 C C . ALA A 1 253 ? 32.865 -2.088 -43.351 1.00 72.88 253 ALA A C 1
ATOM 1991 O O . ALA A 1 253 ? 33.654 -2.271 -44.277 1.00 72.88 253 ALA A O 1
ATOM 1992 N N . GLY A 1 254 ? 32.653 -0.876 -42.825 1.00 70.19 254 GLY A N 1
ATOM 1993 C CA . GLY A 1 254 ? 33.316 0.339 -43.308 1.00 70.19 254 GLY A CA 1
ATOM 1994 C C . GLY A 1 254 ? 34.779 0.468 -42.875 1.00 70.19 254 GLY A C 1
ATOM 1995 O O . GLY A 1 254 ? 35.586 1.071 -43.584 1.00 70.19 254 GLY A O 1
ATOM 1996 N N . ILE A 1 255 ? 35.139 -0.100 -41.721 1.00 67.31 255 ILE A N 1
ATOM 1997 C CA . ILE A 1 255 ? 36.499 -0.035 -41.192 1.00 67.31 255 ILE A CA 1
ATOM 1998 C C . ILE A 1 255 ? 37.436 -0.930 -42.020 1.00 67.31 255 ILE A C 1
ATOM 2000 O O . ILE A 1 255 ? 38.370 -0.372 -42.583 1.00 67.31 255 ILE A O 1
ATOM 2004 N N . GLY A 1 256 ? 37.173 -2.235 -42.200 1.00 63.84 256 GLY A N 1
ATOM 2005 C CA . GLY A 1 256 ? 37.977 -3.142 -43.055 1.00 63.84 256 GLY A CA 1
ATOM 2006 C C . GLY A 1 256 ? 39.497 -3.233 -42.743 1.00 63.84 256 GLY A C 1
ATOM 2007 O O . GLY A 1 256 ? 40.070 -2.368 -42.089 1.00 63.84 256 GLY A O 1
ATOM 2008 N N . GLY A 1 257 ? 40.190 -4.278 -43.224 1.00 61.88 257 GLY A N 1
ATOM 2009 C CA . GLY A 1 257 ? 41.658 -4.436 -43.081 1.00 61.88 257 GLY A CA 1
ATOM 2010 C C . GLY A 1 257 ? 42.144 -5.186 -41.822 1.00 61.88 257 GLY A C 1
ATOM 2011 O O . GLY A 1 257 ? 41.375 -5.911 -41.192 1.00 61.88 257 GLY A O 1
ATOM 2012 N N . ASP A 1 258 ? 43.430 -5.031 -41.466 1.00 55.81 258 ASP A N 1
ATOM 2013 C CA . ASP A 1 258 ? 44.108 -5.732 -40.353 1.00 55.81 258 ASP A CA 1
ATOM 2014 C C . ASP A 1 258 ? 43.733 -5.142 -38.977 1.00 55.81 258 ASP A C 1
ATOM 2016 O O . ASP A 1 258 ? 44.543 -4.534 -38.273 1.00 55.81 258 ASP A O 1
ATOM 2020 N N . ILE A 1 259 ? 42.471 -5.258 -38.576 1.00 61.59 259 ILE A N 1
ATOM 2021 C CA . ILE A 1 259 ? 41.974 -4.681 -37.319 1.00 61.59 259 ILE A CA 1
ATOM 2022 C C . ILE A 1 259 ? 41.352 -5.784 -36.478 1.00 61.59 259 ILE A C 1
ATOM 2024 O O . ILE A 1 259 ? 40.449 -6.498 -36.915 1.00 61.59 259 ILE A O 1
ATOM 2028 N N . LYS A 1 260 ? 41.857 -5.941 -35.251 1.00 57.88 260 LYS A N 1
ATOM 2029 C CA . LYS A 1 260 ? 41.436 -7.007 -34.345 1.00 57.88 260 LYS A CA 1
ATOM 2030 C C . LYS A 1 260 ? 40.293 -6.501 -33.470 1.00 57.88 260 LYS A C 1
ATOM 2032 O O . LYS A 1 260 ? 40.474 -5.586 -32.670 1.00 57.88 260 LYS A O 1
ATOM 2037 N N . CYS A 1 261 ? 39.117 -7.099 -33.630 1.00 57.88 261 CYS A N 1
ATOM 2038 C CA . CYS A 1 261 ? 37.976 -6.863 -32.751 1.00 57.88 261 CYS A CA 1
ATOM 2039 C C . CYS A 1 261 ? 38.154 -7.684 -31.468 1.00 57.88 261 CYS A C 1
ATOM 2041 O O . CYS A 1 261 ? 38.292 -8.907 -31.535 1.00 57.88 261 CYS A O 1
ATOM 2043 N N . GLU A 1 262 ? 38.137 -7.029 -30.310 1.00 61.78 262 GLU A N 1
ATOM 2044 C CA . GLU A 1 262 ? 38.146 -7.685 -29.001 1.00 61.78 262 GLU A CA 1
ATOM 2045 C C . GLU A 1 262 ? 36.892 -7.267 -28.217 1.00 61.78 262 GLU A C 1
ATOM 2047 O O . GLU A 1 262 ? 36.435 -6.126 -28.312 1.00 61.78 262 GLU A O 1
ATOM 2052 N N . LYS A 1 263 ? 36.311 -8.212 -27.465 1.00 53.03 263 LYS A N 1
ATOM 2053 C CA . LYS A 1 263 ? 35.227 -7.914 -26.523 1.00 53.03 263 LYS A CA 1
ATOM 2054 C C . LYS A 1 263 ? 35.828 -7.253 -25.287 1.00 53.03 263 LYS A C 1
ATOM 2056 O O . LYS A 1 263 ? 36.609 -7.887 -24.575 1.00 53.03 263 LYS A O 1
ATOM 2061 N N . ASP A 1 264 ? 35.472 -6.000 -25.038 1.00 61.91 264 ASP A N 1
ATOM 2062 C CA . ASP A 1 264 ? 35.850 -5.287 -23.817 1.00 61.91 264 ASP A CA 1
ATOM 2063 C C . ASP A 1 264 ? 34.791 -5.518 -22.731 1.00 61.91 264 ASP A C 1
ATOM 2065 O O . ASP A 1 264 ? 33.599 -5.562 -23.018 1.00 61.91 264 ASP A O 1
ATOM 2069 N N . LYS A 1 265 ? 35.210 -5.686 -21.473 1.00 53.75 265 LYS A N 1
ATOM 2070 C CA . LYS A 1 265 ? 34.284 -5.990 -20.366 1.00 53.75 265 LYS A CA 1
ATOM 2071 C C . LYS A 1 265 ? 33.387 -4.815 -19.963 1.00 53.75 265 LYS A C 1
ATOM 2073 O O . LYS A 1 265 ? 32.417 -5.037 -19.251 1.00 53.75 265 LYS A O 1
ATOM 2078 N N . VAL A 1 266 ? 33.738 -3.591 -20.352 1.00 56.19 266 VAL A N 1
ATOM 2079 C CA . VAL A 1 266 ? 33.054 -2.352 -19.958 1.00 56.19 266 VAL A CA 1
ATOM 2080 C C . VAL A 1 266 ? 32.346 -1.710 -21.149 1.00 56.19 266 VAL A C 1
ATOM 2082 O O . VAL A 1 266 ? 31.286 -1.122 -20.975 1.00 56.19 266 VAL A O 1
ATOM 2085 N N . ARG A 1 267 ? 32.921 -1.811 -22.352 1.00 58.28 267 ARG A N 1
ATOM 2086 C CA . ARG A 1 267 ? 32.396 -1.167 -23.572 1.00 58.28 267 ARG A CA 1
ATOM 2087 C C . ARG A 1 267 ? 31.855 -2.140 -24.621 1.00 58.28 267 ARG A C 1
ATOM 2089 O O . ARG A 1 267 ? 31.487 -1.702 -25.703 1.00 58.28 267 ARG A O 1
ATOM 2096 N N . GLU A 1 268 ? 31.846 -3.434 -24.305 1.00 54.53 268 GLU A N 1
ATOM 2097 C CA . GLU A 1 268 ? 31.412 -4.577 -25.124 1.00 54.53 268 GLU A CA 1
ATOM 2098 C C . GLU A 1 268 ? 32.168 -4.785 -26.449 1.00 54.53 268 GLU A C 1
ATOM 2100 O O . GLU A 1 268 ? 32.607 -5.905 -26.703 1.00 54.53 268 GLU A O 1
ATOM 2105 N N . PHE A 1 269 ? 32.440 -3.753 -27.251 1.00 56.81 269 PHE A N 1
ATOM 2106 C CA . PHE A 1 269 ? 33.151 -3.860 -28.528 1.00 56.81 269 PHE A CA 1
ATOM 2107 C C . PHE A 1 269 ? 34.262 -2.812 -28.661 1.00 56.81 269 PHE A C 1
ATOM 2109 O O . PHE A 1 269 ? 34.003 -1.611 -28.702 1.00 56.81 269 PHE A O 1
ATOM 2116 N N . VAL A 1 270 ? 35.517 -3.261 -28.773 1.00 63.09 270 VAL A N 1
ATOM 2117 C CA . VAL A 1 270 ? 36.675 -2.387 -29.021 1.00 63.09 270 VAL A CA 1
ATOM 2118 C C . VAL A 1 270 ? 37.463 -2.898 -30.226 1.00 63.09 270 VAL A C 1
ATOM 2120 O O . VAL A 1 270 ? 37.788 -4.084 -30.335 1.00 63.09 270 VAL A O 1
ATOM 2123 N N . PHE A 1 271 ? 37.793 -1.990 -31.144 1.00 66.94 271 PHE A N 1
ATOM 2124 C CA . PHE A 1 271 ? 38.617 -2.276 -32.316 1.00 66.94 271 PHE A CA 1
ATOM 2125 C C . PHE A 1 271 ? 40.062 -1.851 -32.043 1.00 66.94 271 PHE A C 1
ATOM 2127 O O . PHE A 1 271 ? 40.333 -0.668 -31.839 1.00 66.94 271 PHE A O 1
ATOM 2134 N N . ARG A 1 272 ? 41.004 -2.803 -32.039 1.00 63.78 272 ARG A N 1
ATOM 2135 C CA . ARG A 1 272 ? 42.437 -2.515 -31.887 1.00 63.78 272 ARG A CA 1
ATOM 2136 C C . ARG A 1 272 ? 43.122 -2.518 -33.253 1.00 63.78 272 ARG A C 1
ATOM 2138 O O . ARG A 1 272 ? 43.070 -3.507 -33.988 1.00 63.78 272 ARG A O 1
ATOM 2145 N N . LEU A 1 273 ? 43.786 -1.409 -33.571 1.00 63.62 273 LEU A N 1
ATOM 2146 C CA . LEU A 1 273 ? 44.600 -1.258 -34.776 1.00 63.62 273 LEU A CA 1
ATOM 2147 C C . LEU A 1 273 ? 45.879 -2.095 -34.648 1.00 63.62 273 LEU A C 1
ATOM 2149 O O . LEU A 1 273 ? 46.541 -2.050 -33.613 1.00 63.62 273 LEU A O 1
ATOM 2153 N N . THR A 1 274 ? 46.244 -2.840 -35.693 1.00 60.84 274 THR A N 1
ATOM 2154 C CA . THR A 1 274 ? 47.528 -3.571 -35.737 1.00 60.84 274 THR A CA 1
ATOM 2155 C C . THR A 1 274 ? 48.645 -2.786 -36.441 1.00 60.84 274 THR A C 1
ATOM 2157 O O . THR A 1 274 ? 49.814 -3.142 -36.311 1.00 60.84 274 THR A O 1
ATOM 2160 N N . SER A 1 275 ? 48.309 -1.701 -37.155 1.00 62.94 275 SER A N 1
ATOM 2161 C CA . SER A 1 275 ? 49.243 -0.887 -37.944 1.00 62.94 275 SER A CA 1
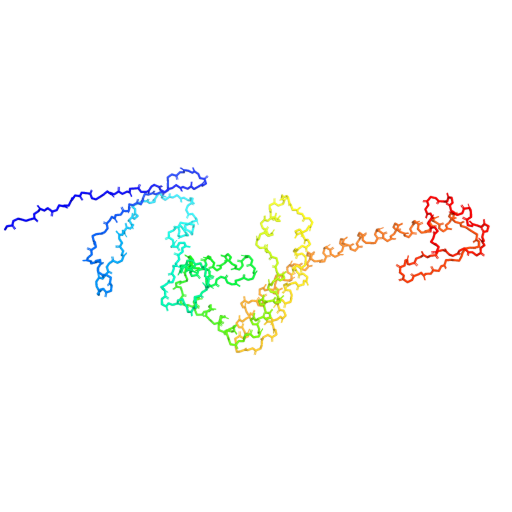ATOM 2162 C C . SER A 1 275 ? 48.942 0.608 -37.810 1.00 62.94 275 SER A C 1
ATOM 2164 O O . SER A 1 275 ? 47.808 1.043 -38.005 1.00 62.94 275 SER A O 1
ATOM 2166 N N . THR A 1 276 ? 49.975 1.416 -37.554 1.00 64.75 276 THR A N 1
ATOM 2167 C CA . THR A 1 276 ? 49.901 2.890 -37.458 1.00 64.75 276 THR A CA 1
ATOM 2168 C C . THR A 1 276 ? 49.546 3.575 -38.781 1.00 64.75 276 THR A C 1
ATOM 2170 O O . THR A 1 276 ? 49.103 4.720 -38.786 1.00 64.75 276 THR A O 1
ATOM 2173 N N . LYS A 1 277 ? 49.683 2.888 -39.926 1.00 64.12 277 LYS A N 1
ATOM 2174 C CA . LYS A 1 277 ? 49.263 3.430 -41.234 1.00 64.12 277 LYS A CA 1
ATOM 2175 C C . LYS A 1 277 ? 47.740 3.520 -41.381 1.00 64.12 277 LYS A C 1
ATOM 2177 O O . LYS A 1 277 ? 47.254 4.403 -42.082 1.00 64.12 277 LYS A O 1
ATOM 2182 N N . GLU A 1 278 ? 47.001 2.636 -40.714 1.00 64.69 278 GLU A N 1
ATOM 2183 C CA . GLU A 1 278 ? 45.533 2.591 -40.761 1.00 64.69 278 GLU A CA 1
ATOM 2184 C C . GLU A 1 278 ? 44.890 3.641 -39.838 1.00 64.69 278 GLU A C 1
ATOM 2186 O O . GLU A 1 278 ? 43.774 4.095 -40.089 1.00 64.69 278 GLU A O 1
ATOM 2191 N N . GLU A 1 279 ? 45.622 4.111 -38.822 1.00 68.12 279 GLU A N 1
ATOM 2192 C CA . GLU A 1 279 ? 45.161 5.106 -37.844 1.00 68.12 279 GLU A CA 1
ATOM 2193 C C . GLU A 1 279 ? 44.728 6.424 -38.505 1.00 68.12 279 GLU A C 1
ATOM 2195 O O . GLU A 1 279 ? 43.657 6.953 -38.211 1.00 68.12 279 GLU A O 1
ATOM 2200 N N . ALA A 1 280 ? 45.506 6.918 -39.476 1.00 69.12 280 ALA A N 1
ATOM 2201 C CA . ALA A 1 280 ? 45.217 8.162 -40.195 1.00 69.12 280 ALA A CA 1
ATOM 2202 C C . ALA A 1 280 ? 44.028 8.063 -41.171 1.00 69.12 280 ALA A C 1
ATOM 2204 O O . ALA A 1 280 ? 43.459 9.087 -41.562 1.00 69.12 280 ALA A O 1
ATOM 2205 N N . ARG A 1 281 ? 43.675 6.847 -41.611 1.00 73.56 281 ARG A N 1
ATOM 2206 C CA . ARG A 1 281 ? 42.486 6.588 -42.438 1.00 73.56 281 ARG A CA 1
ATOM 2207 C C . ARG A 1 281 ? 41.240 6.523 -41.560 1.00 73.56 281 ARG A C 1
ATOM 2209 O O . ARG A 1 281 ? 40.212 7.089 -41.914 1.00 73.56 281 ARG A O 1
ATOM 2216 N N . ILE A 1 282 ? 41.353 5.857 -40.417 1.00 69.69 282 ILE A N 1
ATOM 2217 C CA . ILE A 1 282 ? 40.242 5.555 -39.513 1.00 69.69 282 ILE A CA 1
ATOM 2218 C C . ILE A 1 282 ? 39.854 6.765 -38.661 1.00 69.69 282 ILE A C 1
ATOM 2220 O O . ILE A 1 282 ? 38.668 6.971 -38.432 1.00 69.69 282 ILE A O 1
ATOM 2224 N N . SER A 1 283 ? 40.807 7.630 -38.298 1.00 70.25 283 SER A N 1
ATOM 2225 C CA . SER A 1 283 ? 40.531 8.906 -37.618 1.00 70.25 283 SER A CA 1
ATOM 2226 C C . SER A 1 283 ? 39.666 9.878 -38.430 1.00 70.25 283 SER A C 1
ATOM 2228 O O . SER A 1 283 ? 39.130 10.834 -37.878 1.00 70.25 283 SER A O 1
ATOM 2230 N N . LYS A 1 284 ? 39.533 9.651 -39.743 1.00 71.94 284 LYS A N 1
ATOM 2231 C CA . LYS A 1 284 ? 38.696 10.456 -40.644 1.00 71.94 284 LYS A CA 1
ATOM 2232 C C . LYS A 1 284 ? 37.271 9.916 -40.783 1.00 71.94 284 LYS A C 1
ATOM 2234 O O . LYS A 1 284 ? 36.462 10.555 -41.452 1.00 71.94 284 LYS A O 1
ATOM 2239 N N . LEU A 1 285 ? 36.967 8.748 -40.211 1.00 69.00 285 LEU A N 1
ATOM 2240 C CA . LEU A 1 285 ? 35.621 8.187 -40.241 1.00 69.00 285 LEU A CA 1
ATOM 2241 C C . LEU A 1 285 ? 34.740 8.882 -39.189 1.00 69.00 285 LEU A C 1
ATOM 2243 O O . LEU A 1 285 ? 35.174 9.058 -38.052 1.00 69.00 285 LEU A O 1
ATOM 2247 N N . PRO A 1 286 ? 33.496 9.253 -39.537 1.00 59.31 286 PRO A N 1
ATOM 2248 C CA . PRO A 1 286 ? 32.644 10.080 -38.679 1.00 59.31 286 PRO A CA 1
ATOM 2249 C C . PRO A 1 286 ? 32.180 9.385 -37.389 1.00 59.31 286 PRO A C 1
ATOM 2251 O O . PRO A 1 286 ? 31.761 10.059 -36.457 1.00 59.31 286 PRO A O 1
ATOM 2254 N N . TYR A 1 287 ? 32.275 8.057 -37.323 1.00 62.34 287 TYR A N 1
ATOM 2255 C CA . TYR A 1 287 ? 31.815 7.213 -36.213 1.00 62.34 287 TYR A CA 1
ATOM 2256 C C . TYR A 1 287 ? 32.971 6.554 -35.440 1.00 62.34 287 TYR A C 1
ATOM 2258 O O . TYR A 1 287 ? 32.766 5.572 -34.730 1.00 62.34 287 TYR A O 1
ATOM 2266 N N . VAL A 1 288 ? 34.209 7.048 -35.586 1.00 62.78 288 VAL A N 1
ATOM 2267 C CA . VAL A 1 288 ? 35.374 6.464 -34.907 1.00 62.78 288 VAL A CA 1
ATOM 2268 C C . VAL A 1 288 ? 36.024 7.454 -33.949 1.00 62.78 288 VAL A C 1
ATOM 2270 O O . VAL A 1 288 ? 36.605 8.456 -34.355 1.00 62.78 288 VAL A O 1
ATOM 2273 N N . HIS A 1 289 ? 35.991 7.116 -32.660 1.00 63.53 289 HIS A N 1
ATOM 2274 C CA . HIS A 1 289 ? 36.761 7.790 -31.620 1.00 63.53 289 HIS A CA 1
ATOM 2275 C C . HIS A 1 289 ? 37.983 6.948 -31.238 1.00 63.53 289 HIS A C 1
ATOM 2277 O O . HIS A 1 289 ? 37.850 5.844 -30.712 1.00 63.53 289 HIS A O 1
ATOM 2283 N N . ILE A 1 290 ? 39.184 7.479 -31.482 1.00 64.81 290 ILE A N 1
ATOM 2284 C CA . ILE A 1 290 ? 40.441 6.846 -31.064 1.00 64.81 290 ILE A CA 1
ATOM 2285 C C . ILE A 1 290 ? 40.679 7.194 -29.589 1.00 64.81 290 ILE A C 1
ATOM 2287 O O . ILE A 1 290 ? 40.905 8.355 -29.252 1.00 64.81 290 ILE A O 1
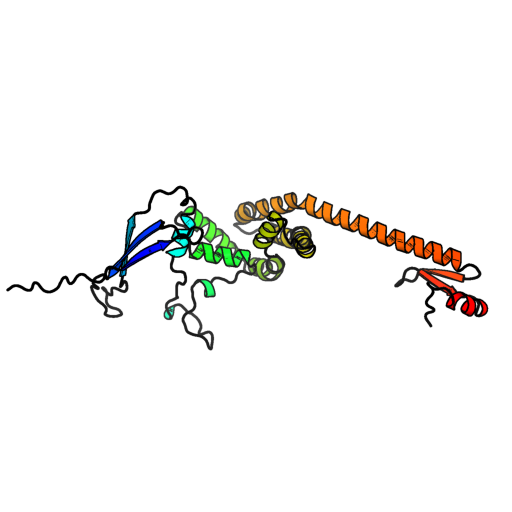ATOM 2291 N N . CYS A 1 291 ? 40.600 6.199 -28.704 1.00 60.97 291 CYS A N 1
ATOM 2292 C CA . CYS A 1 291 ? 41.028 6.340 -27.311 1.00 60.97 291 CYS A CA 1
ATOM 2293 C C . CYS A 1 291 ? 42.534 6.052 -27.215 1.00 60.97 291 CYS A C 1
ATOM 2295 O O . CYS A 1 291 ? 42.960 4.971 -27.623 1.00 60.97 291 CYS A O 1
ATOM 2297 N N . GLN A 1 292 ? 43.309 7.012 -26.701 1.00 58.16 292 GLN A N 1
ATOM 2298 C CA . GLN A 1 292 ? 44.716 6.821 -26.321 1.00 58.16 292 GLN A CA 1
ATOM 2299 C C . GLN A 1 292 ? 44.837 6.157 -24.950 1.00 58.16 292 GLN A C 1
ATOM 2301 O O . GLN A 1 292 ? 43.975 6.443 -24.086 1.00 58.16 292 GLN A O 1
#

Sequence (292 aa):
MSDTDDDAPQPEIAVQIHSTKQLKRVGVAVRRARLRRSCVRGAADEDTKHWELSLFAFADSSELANLETLLVQLAPSRCFLPPELAQEPLVGASLQLSVLEILNRGKTAMGRRLLERWIRQPLVDLKSIEARQDVVQVFVDDPSLRMELLDERMKALPDLERLSVVLERKRNVRVDDLVTVYDAAKSAIPRVLTLLRAYTGASSALIEAKFAVPLAQVVADLSGYVELVEEALRSEWDDVLAEIEDEHRSARAGIGGDIKCEKDKVREFVFRLTSTKEEARISKLPYVHICQ

pLDDT: mean 73.01, std 19.36, range [32.53, 96.88]